Protein AF-A0A0F5I0H7-F1 (afdb_monomer)

pLDDT: mean 90.2, std 11.68, range [38.06, 98.69]

Secondary structure (DSSP, 8-state):
--S-GGG-GGGSB-EEEE-TTS-EEETTTTTEEEEEEEEPPP-EEEEEE--TT-SS-EEEEEEE-PEEEEEEEEEE-SSHHHHHHHHHHHHHHT--SS-EEEEETTSTT-EEEEEE-S----EEETTEEEEEEEEEESSSSEE-SSBTTBPPP-SS---TTTTT--TTSPP--SEE-SSEEEEEE-SSS-B-TTTS-EEEEEEE-EES-EEEETTT--EEEBSSEE-TT-EEEEETTEEEETTEE-GGGB------B-SEEEEEEEES-SSEEEEEEE--EE-

Radius of gyration: 24.06 Å; Cα contacts (8 Å, |Δi|>4): 623; chains: 1; bounding box: 78×42×64 Å

Mean predicted aligned error: 6.44 Å

Sequence (283 aa):
MSGHDYLTFEEGIDIILERLDGARYSFKEHGIGVRDFVVRSPHYVTTYEEVANMLGMLDTGTKLGYRQLKMSLYFVADSMDLYAKKRDEVFRILNSQEAFYITESRRPMQRWLVKVTGSFEPDQARLFGFVDVELVSASPFAESPGTTLRQPYTDFYYPIGEGRINEGDPPVQYVFTENTFSVFNDSDITVDPRNMDVLIEFVGESNDLTIRNLTTGDAWSYNGSSSVGDVIRLEGIRSLKNGQSIFGQTNKKLIRLDSGWNDFEISGASDFVISFDFRFYYL

Nearest PDB structures (foldseek):
  6v8i-assembly1_AC  TM=8.241E-01  e=3.430E-19  Dubowvirus dv80alpha
  4v96-assembly1_AX  TM=7.649E-01  e=1.277E-09  Lactococcus phage TP901-1
  9d93-assembly1_Md  TM=5.915E-01  e=8.837E-10  Mycobacterium phage Bxb1
  9d93-assembly1_Me  TM=5.710E-01  e=1.149E-09  Mycobacterium phage Bxb1
  9d93-assembly1_Mc  TM=5.368E-01  e=8.384E-10  Mycobacterium phage Bxb1

InterPro domains:
  IPR008841 Siphovirus-type tail component, RIFT-related domain [PF05709] (21-136)

Organism: Bacillus thermotolerans (NCBI:txid1221996)

Solvent-accessible surface area (backbone atoms only — not comparable to full-atom values): 15740 Å² total; per-residue (Å²): 136,76,96,64,76,86,68,64,62,76,90,51,61,42,45,39,39,34,39,85,89,66,56,72,44,50,32,51,84,70,57,33,41,45,78,45,78,44,75,55,70,68,37,76,50,71,44,73,45,79,54,92,96,56,90,70,65,46,80,78,50,71,45,83,39,45,21,49,34,40,38,32,36,33,37,68,34,97,36,73,82,46,33,62,56,52,52,53,47,54,51,58,75,60,53,45,93,52,62,31,34,41,27,40,64,92,43,72,62,39,29,34,62,27,28,62,52,89,82,73,67,62,53,70,60,82,44,36,32,40,34,64,43,45,31,40,20,77,53,51,47,29,31,33,84,27,31,71,79,52,62,69,91,58,97,77,74,75,61,88,42,73,93,73,65,59,99,86,61,79,80,90,52,51,68,47,62,64,52,62,53,62,42,70,31,77,17,79,47,62,49,45,30,88,86,40,71,34,34,39,40,38,35,20,34,28,50,51,34,31,50,28,34,67,68,76,65,29,55,32,40,34,76,48,73,43,47,66,87,37,40,38,35,38,49,37,86,42,38,25,46,77,83,40,78,42,49,91,46,34,74,76,54,62,66,57,44,51,53,38,78,31,40,36,43,47,42,39,54,82,57,45,42,38,32,49,38,33,56,39,38,39,122

Structure (mmCIF, N/CA/C/O backbone):
data_AF-A0A0F5I0H7-F1
#
_entry.id   AF-A0A0F5I0H7-F1
#
loop_
_atom_site.group_PDB
_atom_site.id
_atom_site.type_symbol
_atom_site.label_atom_id
_atom_site.label_alt_id
_atom_site.label_comp_id
_atom_site.label_asym_id
_atom_site.label_entity_id
_atom_site.label_seq_id
_atom_site.pdbx_PDB_ins_code
_atom_site.Cartn_x
_atom_site.Cartn_y
_atom_site.Cartn_z
_atom_site.occupancy
_atom_site.B_iso_or_equiv
_atom_site.auth_seq_id
_atom_site.auth_comp_id
_atom_site.auth_asym_id
_atom_site.auth_atom_id
_atom_site.pdbx_PDB_model_num
ATOM 1 N N . MET A 1 1 ? 40.954 4.360 -15.686 1.00 38.31 1 MET A N 1
ATOM 2 C CA . MET A 1 1 ? 40.037 5.345 -16.289 1.00 38.31 1 MET A CA 1
ATOM 3 C C . MET A 1 1 ? 39.694 4.828 -17.676 1.00 38.31 1 MET A C 1
ATOM 5 O O . MET A 1 1 ? 40.510 4.947 -18.581 1.00 38.31 1 MET A O 1
ATOM 9 N N . SER A 1 2 ? 38.591 4.082 -17.774 1.00 38.06 2 SER A N 1
ATOM 10 C CA . SER A 1 2 ? 38.077 3.515 -19.028 1.00 38.06 2 SER A CA 1
ATOM 11 C C . SER A 1 2 ? 37.255 4.598 -19.727 1.00 38.06 2 SER A C 1
ATOM 13 O O . SER A 1 2 ? 36.437 5.238 -19.078 1.00 38.06 2 SER A O 1
ATOM 15 N N . GLY A 1 3 ? 37.521 4.850 -21.008 1.00 38.47 3 GLY A N 1
ATOM 16 C CA . GLY A 1 3 ? 37.076 6.028 -21.765 1.00 38.47 3 GLY A CA 1
ATOM 17 C C . GLY A 1 3 ? 35.599 6.060 -22.176 1.00 38.47 3 GLY A C 1
ATOM 18 O O . GLY A 1 3 ? 35.310 6.379 -23.327 1.00 38.47 3 GLY A O 1
ATOM 19 N N . HIS A 1 4 ? 34.677 5.764 -21.259 1.00 43.47 4 HIS A N 1
ATOM 20 C CA . HIS A 1 4 ? 33.227 5.866 -21.476 1.00 43.47 4 HIS A CA 1
ATOM 21 C C . HIS A 1 4 ? 32.528 6.839 -20.503 1.00 43.47 4 HIS A C 1
ATOM 23 O O . HIS A 1 4 ? 31.321 6.752 -20.307 1.00 43.47 4 HIS A O 1
ATOM 29 N N . ASP A 1 5 ? 33.252 7.831 -19.973 1.00 41.88 5 ASP A N 1
ATOM 30 C CA . ASP A 1 5 ? 32.719 8.883 -19.080 1.00 41.88 5 ASP A CA 1
ATOM 31 C C . ASP A 1 5 ? 31.727 9.865 -19.755 1.00 41.88 5 ASP A C 1
ATOM 33 O O . ASP A 1 5 ? 31.234 10.784 -19.113 1.00 41.88 5 ASP A O 1
ATOM 37 N N . TYR A 1 6 ? 31.398 9.705 -21.044 1.00 43.44 6 TYR A N 1
ATOM 38 C CA . TYR A 1 6 ? 30.467 10.600 -21.760 1.00 43.44 6 TYR A CA 1
ATOM 39 C C . TYR A 1 6 ? 28.995 10.171 -21.701 1.00 43.44 6 TYR A C 1
ATOM 41 O O . TYR A 1 6 ? 28.129 10.870 -22.222 1.00 43.44 6 TYR A O 1
ATOM 49 N N . LEU A 1 7 ? 28.703 9.028 -21.082 1.00 49.75 7 LEU A N 1
ATOM 50 C CA . LEU A 1 7 ? 27.346 8.617 -20.729 1.00 49.75 7 LEU A CA 1
ATOM 51 C C . LEU A 1 7 ? 27.281 8.462 -19.217 1.00 49.75 7 LEU A C 1
ATOM 53 O O . LEU A 1 7 ? 26.927 7.405 -18.699 1.00 49.75 7 LEU A O 1
ATOM 57 N N . THR A 1 8 ? 27.663 9.510 -18.491 1.00 50.62 8 THR A N 1
ATOM 58 C CA . THR A 1 8 ? 27.264 9.604 -17.097 1.00 50.62 8 THR A CA 1
ATOM 59 C C . THR A 1 8 ? 25.740 9.595 -17.099 1.00 50.62 8 THR A C 1
ATOM 61 O O . THR A 1 8 ? 25.077 10.547 -17.503 1.00 50.62 8 THR A O 1
ATOM 64 N N . PHE A 1 9 ? 25.153 8.489 -16.649 1.00 57.41 9 PHE A N 1
ATOM 65 C CA . PHE A 1 9 ? 23.725 8.352 -16.345 1.00 57.41 9 PHE A CA 1
ATOM 66 C C . PHE A 1 9 ? 23.301 9.308 -15.198 1.00 57.41 9 PHE A C 1
ATOM 68 O O . PHE A 1 9 ? 22.339 9.057 -14.475 1.00 57.41 9 PHE A O 1
ATOM 75 N N . GLU A 1 10 ? 24.069 10.376 -14.955 1.00 53.56 10 GLU A N 1
ATOM 76 C CA . GLU A 1 10 ? 24.032 11.239 -13.786 1.00 53.56 10 GLU A CA 1
ATOM 77 C C . GLU A 1 10 ? 22.776 12.101 -13.741 1.00 53.56 10 GLU A C 1
ATOM 79 O O . GLU A 1 10 ? 22.159 12.159 -12.682 1.00 53.56 10 GLU A O 1
ATOM 84 N N . GLU A 1 11 ? 22.335 12.637 -14.881 1.00 58.09 11 GLU A N 1
ATOM 85 C CA . GLU A 1 11 ? 21.161 13.521 -14.985 1.00 58.09 11 GLU A CA 1
ATOM 86 C C . GLU A 1 11 ? 19.862 12.804 -15.422 1.00 58.09 11 GLU A C 1
ATOM 88 O O . GLU A 1 11 ? 18.858 13.450 -15.720 1.00 58.09 11 GLU A O 1
ATOM 93 N N . GLY A 1 12 ? 19.859 11.466 -15.477 1.00 69.31 12 GLY A N 1
ATOM 94 C CA . GLY A 1 12 ? 18.712 10.662 -15.919 1.00 69.31 12 GLY A CA 1
ATOM 95 C C . GLY A 1 12 ? 17.804 10.167 -14.788 1.00 69.31 12 GLY A C 1
ATOM 96 O O . GLY A 1 12 ? 18.196 10.118 -13.622 1.00 69.31 12 GLY A O 1
ATOM 97 N N . ILE A 1 13 ? 16.587 9.744 -15.151 1.00 84.50 13 ILE A N 1
ATOM 98 C CA . ILE A 1 13 ? 15.718 8.956 -14.263 1.00 84.50 13 ILE A CA 1
ATOM 99 C C . ILE A 1 13 ? 16.468 7.668 -13.899 1.00 84.50 13 ILE A C 1
ATOM 101 O O . ILE A 1 13 ? 17.061 7.035 -14.772 1.00 84.50 13 ILE A O 1
ATOM 105 N N . ASP A 1 14 ? 16.428 7.278 -12.627 1.00 89.75 14 ASP A N 1
ATOM 106 C CA . ASP A 1 14 ? 16.912 5.969 -12.192 1.00 89.75 14 ASP A CA 1
ATOM 107 C C . ASP A 1 14 ? 15.730 5.106 -11.762 1.00 89.75 14 ASP A C 1
ATOM 109 O O . ASP A 1 14 ? 14.700 5.601 -11.288 1.00 89.75 14 ASP A O 1
ATOM 113 N N . ILE A 1 15 ? 15.899 3.805 -11.947 1.00 91.69 15 ILE A N 1
ATOM 114 C CA . ILE A 1 15 ? 14.959 2.792 -11.505 1.00 91.69 15 ILE A CA 1
ATOM 115 C C . ILE A 1 15 ? 15.681 1.872 -10.535 1.00 91.69 15 ILE A C 1
ATOM 117 O O . ILE A 1 15 ? 16.723 1.292 -10.845 1.00 91.69 15 ILE A O 1
ATOM 121 N N . ILE A 1 16 ? 15.072 1.722 -9.364 1.00 92.56 16 ILE A N 1
ATOM 122 C CA . ILE A 1 16 ? 15.498 0.772 -8.349 1.00 92.56 16 ILE A CA 1
ATOM 123 C C . ILE A 1 16 ? 14.586 -0.443 -8.456 1.00 92.56 16 ILE A C 1
ATOM 125 O O . ILE A 1 16 ? 13.367 -0.334 -8.301 1.00 92.56 16 ILE A O 1
ATOM 129 N N . LEU A 1 17 ? 15.185 -1.601 -8.709 1.00 94.19 17 LEU A N 1
ATOM 130 C CA . LEU A 1 17 ? 14.513 -2.891 -8.671 1.00 94.19 17 LEU A CA 1
ATOM 131 C C . LEU A 1 17 ? 14.823 -3.576 -7.343 1.00 94.19 17 LEU A C 1
ATOM 133 O O . LEU A 1 17 ? 15.985 -3.801 -7.019 1.00 94.19 17 LEU A O 1
ATOM 137 N N . GLU A 1 18 ? 13.791 -3.944 -6.593 1.00 93.56 18 GLU A N 1
ATOM 138 C CA . GLU A 1 18 ? 13.903 -4.679 -5.332 1.00 93.56 18 GLU A CA 1
ATOM 139 C C . GLU A 1 18 ? 13.216 -6.044 -5.458 1.00 93.56 18 GLU A C 1
ATOM 141 O O . GLU A 1 18 ? 12.037 -6.163 -5.794 1.00 93.56 18 GLU A O 1
ATOM 146 N N . ARG A 1 19 ? 13.979 -7.105 -5.212 1.00 93.19 19 ARG A N 1
ATOM 147 C CA . ARG A 1 19 ? 13.501 -8.487 -5.172 1.00 93.19 19 ARG A CA 1
ATOM 148 C C . ARG A 1 19 ? 12.774 -8.769 -3.857 1.00 93.19 19 ARG A C 1
ATOM 150 O O . ARG A 1 19 ? 12.949 -8.060 -2.871 1.00 93.19 19 ARG A O 1
ATOM 157 N N . LEU A 1 20 ? 11.976 -9.837 -3.828 1.00 90.12 20 LEU A N 1
ATOM 158 C CA . LEU A 1 20 ? 11.230 -10.233 -2.624 1.00 90.12 20 LEU A CA 1
ATOM 159 C C . LEU A 1 20 ? 12.138 -10.706 -1.479 1.00 90.12 20 LEU A C 1
ATOM 161 O O . LEU A 1 20 ? 11.738 -10.639 -0.321 1.00 90.12 20 LEU A O 1
ATOM 165 N N . ASP A 1 21 ? 13.358 -11.147 -1.792 1.00 88.62 21 ASP A N 1
ATOM 166 C CA . ASP A 1 21 ? 14.403 -11.484 -0.816 1.00 88.62 21 ASP A CA 1
ATOM 167 C C . ASP A 1 21 ? 15.142 -10.247 -0.261 1.00 88.62 21 ASP A C 1
ATOM 169 O O . ASP A 1 21 ? 15.992 -10.378 0.618 1.00 88.62 21 ASP A O 1
ATOM 173 N N . GLY A 1 22 ? 14.811 -9.048 -0.753 1.00 85.44 22 GLY A N 1
ATOM 174 C CA . GLY A 1 22 ? 15.431 -7.782 -0.372 1.00 85.44 22 GLY A CA 1
ATOM 175 C C . GLY A 1 22 ? 16.654 -7.391 -1.205 1.00 85.44 22 GLY A C 1
ATOM 176 O O . GLY A 1 22 ? 17.234 -6.336 -0.946 1.00 85.44 22 GLY A O 1
ATOM 177 N N . ALA A 1 23 ? 17.061 -8.180 -2.208 1.00 89.75 23 ALA A N 1
ATOM 178 C CA . ALA A 1 23 ? 18.143 -7.785 -3.109 1.00 89.75 23 ALA A CA 1
ATOM 179 C C . ALA A 1 23 ? 17.728 -6.571 -3.956 1.00 89.75 23 ALA A C 1
ATOM 181 O O . ALA A 1 23 ? 16.683 -6.582 -4.612 1.00 89.75 23 ALA A O 1
ATOM 182 N N . ARG A 1 24 ? 18.558 -5.524 -3.955 1.00 90.44 24 ARG A N 1
ATOM 183 C CA . ARG A 1 24 ? 18.301 -4.262 -4.662 1.00 90.44 24 ARG A CA 1
ATOM 184 C C . ARG A 1 24 ? 19.291 -4.057 -5.798 1.00 90.44 24 ARG A C 1
ATOM 186 O O . ARG A 1 24 ? 20.480 -4.306 -5.632 1.00 90.44 24 ARG A O 1
ATOM 193 N N . TYR A 1 25 ? 18.786 -3.567 -6.923 1.00 90.81 25 TYR A N 1
ATOM 194 C CA . TYR A 1 25 ? 19.550 -3.272 -8.128 1.00 90.81 25 TYR A CA 1
ATOM 195 C C . TYR A 1 25 ? 19.188 -1.867 -8.611 1.00 90.81 25 TYR A C 1
ATOM 197 O O . TYR A 1 25 ? 18.049 -1.635 -9.019 1.00 90.81 25 TYR A O 1
ATOM 205 N N . SER A 1 26 ? 20.142 -0.935 -8.578 1.00 90.44 26 SER A N 1
ATOM 206 C CA . SER A 1 26 ? 20.011 0.343 -9.289 1.00 90.44 26 SER A CA 1
ATOM 207 C C . SER A 1 26 ? 20.411 0.137 -10.746 1.00 90.44 26 SER A C 1
ATOM 209 O O . SER A 1 26 ? 21.481 -0.395 -11.047 1.00 90.44 26 SER A O 1
ATOM 211 N N . PHE A 1 27 ? 19.553 0.548 -11.675 1.00 90.31 27 PHE A N 1
ATOM 212 C CA . PHE A 1 27 ? 19.838 0.379 -13.100 1.00 90.31 27 PHE A CA 1
ATOM 213 C C . PHE A 1 27 ? 21.051 1.208 -13.512 1.00 90.31 27 PHE A C 1
ATOM 215 O O . PHE A 1 27 ? 21.917 0.719 -14.242 1.00 90.31 27 PHE A O 1
ATOM 222 N N . LYS A 1 28 ? 21.171 2.409 -12.948 1.00 87.44 28 LYS A N 1
ATOM 223 C CA . LYS A 1 28 ? 22.316 3.295 -13.126 1.00 87.44 28 LYS A CA 1
ATOM 224 C C . LYS A 1 28 ? 23.642 2.668 -12.690 1.00 87.44 28 LYS A C 1
ATOM 226 O O . LYS A 1 28 ? 24.606 2.725 -13.452 1.00 87.44 28 LYS A O 1
ATOM 231 N N . GLU A 1 29 ? 23.696 2.022 -11.524 1.00 88.00 29 GLU A N 1
ATOM 232 C CA . GLU A 1 29 ? 24.905 1.318 -11.049 1.00 88.00 29 GLU A CA 1
ATOM 233 C C . GLU A 1 29 ? 25.299 0.152 -11.963 1.00 88.00 29 GLU A C 1
ATOM 235 O O . GLU A 1 29 ? 26.480 -0.137 -12.159 1.00 88.00 29 GLU A O 1
ATOM 240 N N . HIS A 1 30 ? 24.306 -0.476 -12.588 1.00 87.00 30 HIS A N 1
ATOM 241 C CA . HIS A 1 30 ? 24.498 -1.517 -13.58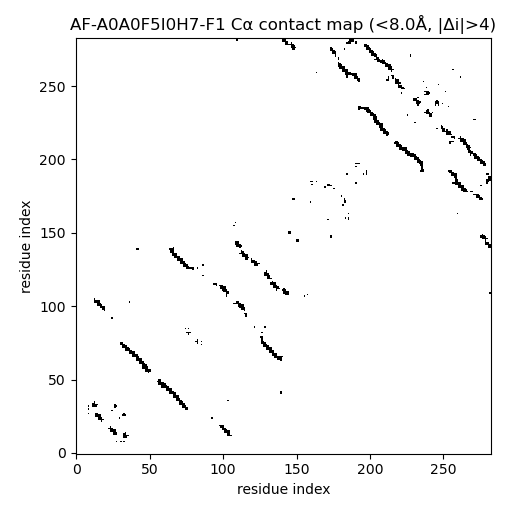8 1.00 87.00 30 HIS A CA 1
ATOM 242 C C . HIS A 1 30 ? 24.736 -0.968 -15.003 1.00 87.00 30 HIS A C 1
ATOM 244 O O . HIS A 1 30 ? 24.759 -1.748 -15.954 1.00 87.00 30 HIS A O 1
ATOM 250 N N . GLY A 1 31 ? 24.942 0.338 -15.199 1.00 87.62 31 GLY A N 1
ATOM 251 C CA . GLY A 1 31 ? 25.198 0.926 -16.521 1.00 87.62 31 GLY A CA 1
ATOM 252 C C . GLY A 1 31 ? 24.025 0.779 -17.499 1.00 87.62 31 GLY A C 1
ATOM 253 O O . GLY A 1 31 ? 24.232 0.624 -18.706 1.00 87.62 31 GLY A O 1
ATOM 254 N N . ILE A 1 32 ? 22.801 0.763 -16.970 1.00 90.00 32 ILE A N 1
ATOM 255 C CA . ILE A 1 32 ? 21.547 0.741 -17.719 1.00 90.00 32 ILE A CA 1
ATOM 256 C C . ILE A 1 32 ? 20.889 2.109 -17.540 1.00 90.00 32 ILE A C 1
ATOM 258 O O . ILE A 1 32 ? 20.568 2.523 -16.429 1.00 90.00 32 ILE A O 1
ATOM 262 N N . GLY A 1 33 ? 20.670 2.811 -18.645 1.00 89.94 33 GLY A N 1
ATOM 263 C CA . GLY A 1 33 ? 19.972 4.088 -18.656 1.00 89.94 33 GLY A CA 1
ATOM 264 C C . GLY A 1 33 ? 18.477 3.903 -18.842 1.00 89.94 33 GLY A C 1
ATOM 265 O O . GLY A 1 33 ? 18.037 3.096 -19.662 1.00 89.94 33 GLY A O 1
ATOM 266 N N . VAL A 1 34 ? 17.688 4.687 -18.113 1.00 91.44 34 VAL A N 1
ATOM 267 C CA . VAL A 1 34 ? 16.235 4.753 -18.281 1.00 91.44 34 VAL A CA 1
ATOM 268 C C . VAL A 1 34 ? 15.919 5.966 -19.147 1.00 91.44 34 VAL A C 1
ATOM 270 O O . VAL A 1 34 ? 16.140 7.106 -18.745 1.00 91.44 34 VAL A O 1
ATOM 273 N N . ARG A 1 35 ? 15.414 5.729 -20.360 1.00 90.38 35 ARG A N 1
ATOM 274 C CA . ARG A 1 35 ? 14.954 6.803 -21.252 1.00 90.38 35 ARG A CA 1
ATOM 275 C C . ARG A 1 35 ? 13.599 7.335 -20.804 1.00 90.38 35 ARG A C 1
ATOM 277 O O . ARG A 1 35 ? 13.375 8.538 -20.843 1.00 90.38 35 ARG A O 1
ATOM 284 N N . ASP A 1 36 ? 12.696 6.429 -20.447 1.00 90.69 36 ASP A N 1
ATOM 285 C CA . ASP A 1 36 ? 11.352 6.783 -20.007 1.00 90.69 36 ASP A CA 1
ATOM 286 C C . ASP A 1 36 ? 10.748 5.669 -19.149 1.00 90.69 36 ASP A C 1
ATOM 288 O O . ASP A 1 36 ? 10.995 4.480 -19.381 1.00 90.69 36 ASP A O 1
ATOM 292 N N . PHE A 1 37 ? 9.926 6.067 -18.186 1.00 93.00 37 PHE A N 1
ATOM 293 C CA . PHE A 1 37 ? 9.140 5.178 -17.349 1.00 93.00 37 PHE A CA 1
ATOM 294 C C . PHE A 1 37 ? 7.706 5.690 -17.311 1.00 93.00 37 PHE A C 1
ATOM 296 O O . PHE A 1 37 ? 7.403 6.737 -16.741 1.00 93.00 37 PHE A O 1
ATOM 303 N N . VAL A 1 38 ? 6.821 4.939 -17.959 1.00 92.88 38 VAL A N 1
ATOM 304 C CA . VAL A 1 38 ? 5.425 5.312 -18.148 1.00 92.88 38 VAL A CA 1
ATOM 305 C C . VAL A 1 38 ? 4.552 4.399 -17.310 1.00 92.88 38 VAL A C 1
ATOM 307 O O . VAL A 1 38 ? 4.363 3.223 -17.630 1.00 92.88 38 VAL A O 1
ATOM 310 N N . VAL A 1 39 ? 3.954 4.971 -16.273 1.00 92.44 39 VAL A N 1
ATOM 311 C CA . VAL A 1 39 ? 2.835 4.366 -15.553 1.00 92.44 39 VAL A CA 1
ATOM 312 C C . VAL A 1 39 ? 1.560 4.757 -16.301 1.00 92.44 39 VAL A C 1
ATOM 314 O O . VAL A 1 39 ? 1.185 5.929 -16.310 1.00 92.44 39 VAL A O 1
ATOM 317 N N . ARG A 1 40 ? 0.893 3.808 -16.978 1.00 90.38 40 ARG A N 1
ATOM 318 C CA . ARG A 1 40 ? -0.390 4.104 -17.656 1.00 90.38 40 ARG A CA 1
ATOM 319 C C . ARG A 1 40 ? -1.467 4.417 -16.622 1.00 90.38 40 ARG A C 1
ATOM 321 O O . ARG A 1 40 ? -1.229 4.213 -15.445 1.00 90.38 40 ARG A O 1
ATOM 328 N N . SER A 1 41 ? -2.643 4.894 -17.018 1.00 87.69 41 SER A N 1
ATOM 329 C CA . SER A 1 41 ? -3.797 4.991 -16.109 1.00 87.69 41 SER A CA 1
ATOM 330 C C . SER A 1 41 ? -4.232 3.605 -15.592 1.00 87.69 41 SER A C 1
ATOM 332 O O . SER A 1 41 ? -3.863 2.590 -16.199 1.00 87.69 41 SER A O 1
ATOM 334 N N . PRO A 1 42 ? -5.062 3.519 -14.534 1.00 86.12 42 PRO A N 1
ATOM 335 C CA . PRO A 1 42 ? -5.712 2.261 -14.190 1.00 86.12 42 PRO A CA 1
ATOM 336 C C . PRO A 1 42 ? -6.548 1.719 -15.354 1.00 86.12 42 PRO A C 1
ATOM 338 O O . PRO A 1 42 ? -7.076 2.486 -16.167 1.00 86.12 42 PRO A O 1
ATOM 341 N N . HIS A 1 43 ? -6.690 0.396 -15.423 1.00 86.94 43 HIS A N 1
ATOM 342 C CA . HIS A 1 43 ? -7.593 -0.243 -16.372 1.00 86.94 43 HIS A CA 1
ATOM 343 C C . HIS A 1 43 ? -9.005 -0.322 -15.777 1.00 86.94 43 HIS A C 1
ATOM 345 O O . HIS A 1 43 ? -9.225 -1.052 -14.813 1.00 86.94 43 HIS A O 1
ATOM 351 N N . TYR A 1 44 ? -9.961 0.425 -16.328 1.00 89.62 44 TYR A N 1
ATOM 352 C CA . TYR A 1 44 ? -11.351 0.418 -15.864 1.00 89.62 44 TYR A CA 1
ATOM 353 C C . TYR A 1 44 ? -12.167 -0.634 -16.615 1.00 89.62 44 TYR A C 1
ATOM 355 O O . TYR A 1 44 ? -12.240 -0.607 -17.842 1.00 89.62 44 TYR A O 1
ATOM 363 N N . VAL A 1 45 ? -12.799 -1.545 -15.876 1.00 89.31 45 VAL A N 1
ATOM 364 C CA . VAL A 1 45 ? -13.712 -2.555 -16.421 1.00 89.31 45 VAL A CA 1
ATOM 365 C C . VAL A 1 45 ? -15.125 -2.229 -15.950 1.00 89.31 45 VAL A C 1
ATOM 367 O O . VAL A 1 45 ? -15.508 -2.567 -14.827 1.00 89.31 45 VAL A O 1
ATOM 370 N N . THR A 1 46 ? -15.884 -1.539 -16.798 1.00 89.69 46 THR A N 1
ATOM 371 C CA . THR A 1 46 ? -17.278 -1.154 -16.532 1.00 89.69 46 THR A CA 1
ATOM 372 C C . THR A 1 46 ? -18.235 -2.184 -17.118 1.00 89.69 46 THR A C 1
ATOM 374 O O . THR A 1 46 ? -18.037 -2.654 -18.237 1.00 89.69 46 THR A O 1
ATOM 377 N N . THR A 1 47 ? -19.257 -2.562 -16.350 1.00 90.44 47 THR A N 1
ATOM 378 C CA . THR A 1 47 ? -20.272 -3.535 -16.777 1.00 90.44 47 THR A CA 1
ATOM 379 C C . THR A 1 47 ? -21.614 -2.833 -16.956 1.00 90.44 47 THR A C 1
ATOM 381 O O . THR A 1 47 ? -22.075 -2.125 -16.061 1.00 90.44 47 THR A O 1
ATOM 384 N N . TYR A 1 48 ? -22.253 -3.055 -18.103 1.00 92.62 48 TYR A N 1
ATOM 385 C CA . TYR A 1 48 ? -23.546 -2.471 -18.450 1.00 92.62 48 TYR A CA 1
ATOM 386 C C . TYR A 1 48 ? -24.593 -3.565 -18.670 1.00 92.62 48 TYR A C 1
ATOM 388 O O . TYR A 1 48 ? -24.284 -4.611 -19.239 1.00 92.62 48 TYR A O 1
ATOM 396 N N . GLU A 1 49 ? -25.829 -3.306 -18.250 1.00 92.12 49 GLU A N 1
ATOM 397 C CA . GLU A 1 49 ? -26.988 -4.159 -18.514 1.00 92.12 49 GLU A CA 1
ATOM 398 C C . GLU A 1 49 ? -27.980 -3.465 -19.447 1.00 92.12 49 GLU A C 1
ATOM 400 O O . GLU A 1 49 ? -28.341 -2.301 -19.263 1.00 92.12 49 GLU A O 1
ATOM 405 N N . GLU A 1 50 ? -28.461 -4.203 -20.442 1.00 90.19 50 GLU A N 1
ATOM 406 C CA . GLU A 1 50 ? -29.541 -3.764 -21.320 1.00 90.19 50 GLU A CA 1
ATOM 407 C C . GLU A 1 50 ? -30.866 -4.357 -20.847 1.00 90.19 50 GLU A C 1
ATOM 409 O O . GLU A 1 50 ? -30.980 -5.561 -20.609 1.00 90.19 50 GLU A O 1
ATOM 414 N N . VAL A 1 51 ? -31.896 -3.518 -20.754 1.00 90.38 51 VAL A N 1
ATOM 415 C CA . VAL A 1 51 ? -33.252 -3.964 -20.427 1.00 90.38 51 VAL A CA 1
ATOM 416 C C . VAL A 1 51 ? -34.162 -3.734 -21.623 1.00 90.38 51 VAL A C 1
ATOM 418 O O . VAL A 1 51 ? -34.230 -2.634 -22.173 1.00 90.38 51 VAL A O 1
ATOM 421 N N . ALA A 1 52 ? -34.891 -4.780 -22.015 1.00 87.38 52 ALA A N 1
ATOM 422 C CA . ALA A 1 52 ? -35.793 -4.735 -23.157 1.00 87.38 52 ALA A CA 1
ATOM 423 C C . ALA A 1 52 ? -36.799 -3.577 -23.035 1.00 87.38 52 ALA A C 1
ATOM 425 O O . ALA A 1 52 ? -37.470 -3.422 -22.014 1.00 87.38 52 ALA A O 1
ATOM 426 N N . ASN A 1 53 ? -36.934 -2.806 -24.117 1.0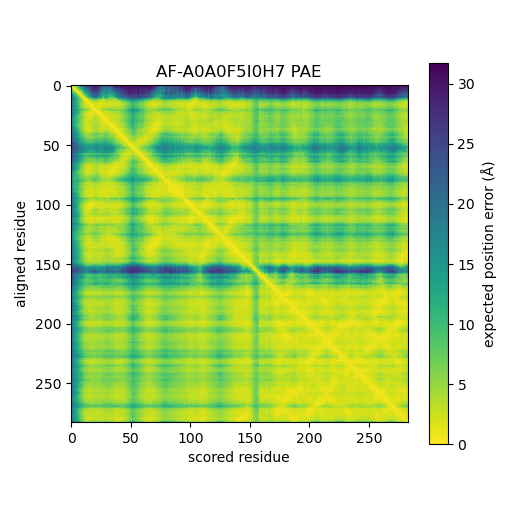0 86.88 53 ASN A N 1
ATOM 427 C CA . ASN A 1 53 ? -37.794 -1.623 -24.229 1.00 86.88 53 ASN A CA 1
ATOM 428 C C . ASN A 1 53 ? -37.385 -0.406 -23.374 1.00 86.88 53 ASN A C 1
ATOM 430 O O . ASN A 1 53 ? -38.178 0.528 -23.256 1.00 86.88 53 ASN A O 1
ATOM 434 N N . MET A 1 54 ? -36.165 -0.368 -22.826 1.00 87.25 54 MET A N 1
ATOM 435 C CA . MET A 1 54 ? -35.563 0.866 -22.306 1.00 87.25 54 MET A CA 1
ATOM 436 C C . MET A 1 54 ? -34.537 1.440 -23.286 1.00 87.25 54 MET A C 1
ATOM 438 O O . MET A 1 54 ? -33.840 0.711 -23.987 1.00 87.25 54 MET A O 1
ATOM 442 N N . LEU A 1 55 ? -34.470 2.771 -23.350 1.00 84.00 55 LEU A N 1
ATOM 443 C CA . LEU A 1 55 ? -33.420 3.480 -24.077 1.00 84.00 55 LEU A CA 1
ATOM 444 C C . LEU A 1 55 ? -32.191 3.606 -23.173 1.00 84.00 55 LEU A C 1
ATOM 446 O O . LEU A 1 55 ? -32.294 4.136 -22.069 1.00 84.00 55 LEU A O 1
ATOM 450 N N . GLY A 1 56 ? -31.036 3.173 -23.674 1.00 87.31 56 GLY A N 1
ATOM 451 C CA . GLY A 1 56 ? -29.766 3.217 -22.948 1.00 87.31 56 GLY A CA 1
ATOM 452 C C . GLY A 1 56 ? -29.454 1.924 -22.193 1.00 87.31 56 GLY A C 1
ATOM 453 O O . GLY A 1 56 ? -30.111 0.903 -22.378 1.00 87.31 56 GLY A O 1
ATOM 454 N N . MET A 1 57 ? -28.415 1.984 -21.363 1.00 89.06 57 MET A N 1
ATOM 455 C CA . MET A 1 57 ? -27.930 0.864 -20.558 1.00 89.06 57 MET A CA 1
ATOM 456 C C . MET A 1 57 ? -27.900 1.258 -19.082 1.00 89.06 57 MET A C 1
ATOM 458 O O . MET A 1 57 ? -27.692 2.426 -18.750 1.00 89.06 57 MET A O 1
ATOM 462 N N . LEU A 1 58 ? -28.084 0.282 -18.200 1.00 88.00 58 LEU A N 1
ATOM 463 C CA . LEU A 1 58 ? -27.891 0.436 -16.764 1.00 88.00 58 LEU A CA 1
ATOM 464 C C . LEU A 1 58 ? -26.418 0.184 -16.433 1.00 88.00 58 LEU A C 1
ATOM 466 O O . LEU A 1 58 ? -25.895 -0.889 -16.724 1.00 88.00 58 LEU A O 1
ATOM 470 N N . ASP A 1 59 ? -25.744 1.165 -15.832 1.00 90.62 59 ASP A N 1
ATOM 471 C CA . ASP A 1 59 ? -24.397 0.977 -15.284 1.00 90.62 59 ASP A CA 1
ATOM 472 C C . ASP A 1 59 ? -24.488 0.135 -14.003 1.00 90.62 59 ASP A C 1
ATOM 474 O O . ASP A 1 59 ? -25.091 0.550 -13.011 1.00 90.62 59 ASP A O 1
ATOM 478 N N . THR A 1 60 ? -23.915 -1.068 -14.042 1.00 89.31 60 THR A N 1
ATOM 479 C CA . THR A 1 60 ? -23.911 -2.017 -12.911 1.00 89.31 60 THR A CA 1
ATOM 480 C C . THR A 1 60 ? -22.655 -1.909 -12.048 1.00 89.31 60 THR A C 1
ATOM 482 O O . THR A 1 60 ? -22.514 -2.624 -11.052 1.00 89.31 60 THR A O 1
ATOM 485 N N . GLY A 1 61 ? -21.750 -0.995 -12.399 1.00 89.12 61 GLY A N 1
ATOM 486 C CA . GLY A 1 61 ? -20.539 -0.695 -11.660 1.00 89.12 61 GLY A CA 1
ATOM 487 C C . GLY A 1 61 ? -19.269 -0.847 -12.491 1.00 89.12 61 GLY A C 1
ATOM 488 O O . GLY A 1 61 ? -19.222 -1.463 -13.559 1.00 89.12 61 GLY A O 1
ATOM 489 N N . THR A 1 62 ? -18.191 -0.300 -11.936 1.00 89.44 62 THR A N 1
ATOM 490 C CA . THR A 1 62 ? -16.846 -0.340 -12.513 1.00 89.44 62 THR A CA 1
ATOM 491 C C . THR A 1 62 ? -15.880 -0.997 -11.540 1.00 89.44 62 THR A C 1
ATOM 493 O O . THR A 1 62 ? -15.885 -0.699 -10.346 1.00 89.44 62 THR A O 1
ATOM 496 N N . LYS A 1 63 ? -15.026 -1.883 -12.054 1.00 87.81 63 LYS A N 1
ATOM 497 C CA . LYS A 1 63 ? -13.919 -2.489 -11.308 1.00 87.81 63 LYS A CA 1
ATOM 498 C C . LYS A 1 63 ? -12.592 -1.950 -11.829 1.00 87.81 63 LYS A C 1
ATOM 500 O O . LYS A 1 63 ? -12.409 -1.813 -13.038 1.00 87.81 63 LYS A O 1
ATOM 505 N N . LEU A 1 64 ? -11.665 -1.680 -10.916 1.00 87.25 64 LEU A N 1
ATOM 506 C CA . LEU A 1 64 ? -10.272 -1.395 -11.250 1.00 87.25 64 LEU A CA 1
ATOM 507 C C . LEU A 1 64 ? -9.547 -2.717 -11.521 1.00 87.25 64 LEU A C 1
ATOM 509 O O . LEU A 1 64 ? -9.529 -3.609 -10.674 1.00 87.25 64 LEU A O 1
ATOM 513 N N . GLY A 1 65 ? -9.003 -2.851 -12.725 1.00 88.44 65 GLY A N 1
ATOM 514 C CA . GLY A 1 65 ? -8.191 -3.980 -13.155 1.00 88.44 65 GLY A CA 1
ATOM 515 C C . GLY A 1 65 ? -6.715 -3.813 -12.796 1.00 88.44 65 GLY A C 1
ATOM 516 O O . GLY A 1 65 ? -6.345 -3.076 -11.890 1.00 88.44 65 GLY A O 1
ATOM 517 N N . TYR A 1 66 ? -5.859 -4.505 -13.541 1.00 90.38 66 TYR A N 1
ATOM 518 C CA . TYR A 1 66 ? -4.408 -4.427 -13.392 1.00 90.38 66 TYR A CA 1
ATOM 519 C C . TYR A 1 66 ? -3.849 -3.076 -13.870 1.00 90.38 66 TYR A C 1
ATOM 521 O O . TYR A 1 66 ? -4.505 -2.322 -14.597 1.00 90.38 66 TYR A O 1
ATOM 529 N N . ARG A 1 67 ? -2.592 -2.795 -13.511 1.00 93.31 67 ARG A N 1
ATOM 530 C CA . ARG A 1 67 ? -1.838 -1.647 -14.025 1.00 93.31 67 ARG A CA 1
ATOM 531 C C . ARG A 1 67 ? -0.831 -2.086 -15.078 1.00 93.31 67 ARG A C 1
ATOM 533 O O . ARG A 1 67 ? -0.075 -3.027 -14.851 1.00 93.31 67 ARG A O 1
ATOM 540 N N . GLN A 1 68 ? -0.790 -1.380 -16.205 1.00 94.44 68 GLN A N 1
ATOM 541 C CA . GLN A 1 68 ? 0.271 -1.534 -17.202 1.00 94.44 68 GLN A CA 1
ATOM 542 C C . GLN A 1 68 ? 1.323 -0.451 -17.027 1.00 94.44 68 GLN A C 1
ATOM 544 O O . GLN A 1 68 ? 0.997 0.733 -16.916 1.00 94.44 68 GLN A O 1
ATOM 549 N N . LEU A 1 69 ? 2.583 -0.860 -17.066 1.00 95.31 69 LEU A N 1
ATOM 550 C CA . LEU A 1 69 ? 3.722 0.037 -17.054 1.00 95.31 69 LEU A CA 1
ATOM 551 C C . LEU A 1 69 ? 4.600 -0.271 -18.266 1.00 95.31 69 LEU A C 1
ATOM 553 O O . LEU A 1 69 ? 4.688 -1.416 -18.712 1.00 95.31 69 LEU A O 1
ATOM 557 N N . LYS A 1 70 ? 5.237 0.757 -18.817 1.00 95.56 70 LYS A N 1
ATOM 558 C CA . LYS A 1 70 ? 6.210 0.617 -19.899 1.00 95.56 70 LYS A CA 1
ATOM 559 C C . LYS A 1 70 ? 7.503 1.288 -19.484 1.00 95.56 70 LYS A C 1
ATOM 561 O O . LYS A 1 70 ? 7.506 2.447 -19.085 1.00 95.56 70 LYS A O 1
ATOM 566 N N . MET A 1 71 ? 8.597 0.566 -19.638 1.00 94.75 71 MET A N 1
ATOM 567 C CA . MET A 1 71 ? 9.929 1.044 -19.324 1.00 94.75 71 MET A CA 1
ATOM 568 C C . MET A 1 71 ? 10.773 1.015 -20.595 1.00 94.75 71 MET A C 1
ATOM 570 O O . MET A 1 71 ? 10.929 -0.035 -21.209 1.00 94.75 71 MET A O 1
ATOM 574 N N . SER A 1 72 ? 11.285 2.173 -21.004 1.00 94.38 72 SER A N 1
ATOM 575 C CA . SER A 1 72 ? 12.223 2.298 -22.121 1.00 94.38 72 SER A CA 1
ATOM 576 C C . SER A 1 72 ? 13.633 2.404 -21.561 1.00 94.38 72 SER A C 1
ATOM 578 O O . SER A 1 72 ? 13.962 3.401 -20.917 1.00 94.38 72 SER A O 1
ATOM 580 N N . LEU A 1 73 ? 14.473 1.411 -21.819 1.00 93.81 73 LEU A N 1
ATOM 581 C CA . LEU A 1 73 ? 15.855 1.370 -21.358 1.00 93.81 73 LEU A CA 1
ATOM 582 C C . LEU A 1 73 ? 16.827 1.459 -22.528 1.00 93.81 73 LEU A C 1
ATOM 584 O O . LEU A 1 73 ? 16.502 1.149 -23.676 1.00 93.81 73 LEU A O 1
ATOM 588 N N . TYR A 1 74 ? 18.058 1.825 -22.210 1.00 92.94 74 TYR A N 1
ATOM 589 C CA . TYR A 1 74 ? 19.187 1.661 -23.102 1.00 92.94 74 TYR A CA 1
ATOM 590 C C . TYR A 1 74 ? 20.433 1.265 -22.317 1.00 92.94 74 TYR A C 1
ATOM 592 O O . TYR A 1 74 ? 20.572 1.572 -21.136 1.00 92.94 74 TYR A O 1
ATOM 600 N N . PHE A 1 75 ? 21.361 0.586 -22.970 1.00 91.69 75 PHE A N 1
ATOM 601 C CA . PHE A 1 75 ? 22.671 0.286 -22.405 1.00 91.69 75 PHE A CA 1
ATOM 602 C C . PHE A 1 75 ? 23.735 0.369 -23.493 1.00 91.69 75 PHE A C 1
ATOM 604 O O . PHE A 1 75 ? 23.442 0.261 -24.688 1.00 91.69 75 PHE A O 1
ATOM 611 N N . VAL A 1 76 ? 24.982 0.546 -23.067 1.00 89.81 76 VAL A N 1
ATOM 612 C CA . VAL A 1 76 ? 26.145 0.541 -23.954 1.00 89.81 76 VAL A CA 1
ATOM 613 C C . VAL A 1 76 ? 27.092 -0.553 -23.503 1.00 89.81 76 VAL A C 1
ATOM 615 O O . VAL A 1 76 ? 27.396 -0.673 -22.319 1.00 89.81 76 VAL A O 1
ATOM 618 N N . ALA A 1 77 ? 27.519 -1.381 -24.449 1.00 88.50 77 ALA A N 1
ATOM 619 C CA . ALA A 1 77 ? 28.528 -2.399 -24.215 1.00 88.50 77 ALA A CA 1
ATOM 620 C C . ALA A 1 77 ? 29.920 -1.880 -24.592 1.00 88.50 77 ALA A C 1
ATOM 622 O O . ALA A 1 77 ? 30.069 -1.152 -25.573 1.00 88.50 77 ALA A O 1
ATOM 623 N N . ASP A 1 78 ? 30.949 -2.329 -23.873 1.00 87.06 78 ASP A N 1
ATOM 624 C CA . ASP A 1 78 ? 32.340 -1.938 -24.148 1.00 87.06 78 ASP A CA 1
ATOM 625 C C . ASP A 1 78 ? 32.843 -2.455 -25.510 1.00 87.06 78 ASP A C 1
ATOM 627 O O . ASP A 1 78 ? 33.742 -1.885 -26.127 1.00 87.06 78 ASP A O 1
ATOM 631 N N . SER A 1 79 ? 32.282 -3.568 -25.995 1.00 87.62 79 SER A N 1
ATOM 632 C CA . SER A 1 79 ? 32.623 -4.160 -27.289 1.00 87.62 79 SER A CA 1
ATOM 633 C C . SER A 1 79 ? 31.465 -4.976 -27.867 1.00 87.62 79 SER A C 1
ATOM 635 O O . SER A 1 79 ? 30.525 -5.341 -27.158 1.00 87.62 79 SER A O 1
ATOM 637 N N . MET A 1 80 ? 31.552 -5.305 -29.160 1.00 85.50 80 MET A N 1
ATOM 638 C CA . MET A 1 80 ? 30.565 -6.158 -29.837 1.00 85.50 80 MET A CA 1
ATOM 639 C C . MET A 1 80 ? 30.459 -7.550 -29.194 1.00 85.50 80 MET A C 1
ATOM 641 O O . MET A 1 80 ? 29.360 -8.083 -29.083 1.00 85.50 80 MET A O 1
ATOM 645 N N . ASP A 1 81 ? 31.571 -8.114 -28.715 1.00 86.31 81 ASP A N 1
ATOM 646 C CA . ASP A 1 81 ? 31.582 -9.432 -28.064 1.00 86.31 81 ASP A CA 1
ATOM 647 C C . ASP A 1 81 ? 30.958 -9.388 -26.662 1.00 86.31 81 ASP A C 1
ATOM 649 O O . ASP A 1 81 ? 30.314 -10.339 -26.212 1.00 86.31 81 ASP A O 1
ATOM 653 N N . LEU A 1 82 ? 31.142 -8.271 -25.953 1.00 89.06 82 LEU A N 1
ATOM 654 C CA . LEU A 1 82 ? 30.576 -8.062 -24.620 1.00 89.06 82 LEU A CA 1
ATOM 655 C C . LEU A 1 82 ? 29.102 -7.654 -24.664 1.00 89.06 82 LEU A C 1
ATOM 657 O O . LEU A 1 82 ? 28.411 -7.797 -23.655 1.00 89.06 82 LEU A O 1
ATOM 661 N N . TYR A 1 83 ? 28.594 -7.236 -25.825 1.00 91.31 83 TYR A N 1
ATOM 662 C CA . TYR A 1 83 ? 27.187 -6.893 -26.011 1.00 91.31 83 TYR A CA 1
ATOM 663 C C . TYR A 1 83 ? 26.249 -8.026 -25.583 1.00 91.31 83 TYR A C 1
ATOM 665 O O . TYR A 1 83 ? 25.322 -7.802 -24.804 1.00 91.31 83 TYR A O 1
ATOM 673 N N . ALA A 1 84 ? 26.526 -9.260 -26.017 1.00 90.62 84 ALA A N 1
ATOM 674 C CA . ALA A 1 84 ? 25.712 -10.418 -25.650 1.00 90.62 84 ALA A CA 1
ATOM 675 C C . ALA A 1 84 ? 25.692 -10.648 -24.129 1.00 90.62 84 ALA A C 1
ATOM 677 O O . ALA A 1 84 ? 24.641 -10.941 -23.564 1.00 90.62 84 ALA A O 1
ATOM 678 N N . LYS A 1 85 ? 26.825 -10.435 -23.446 1.00 91.81 85 LYS A N 1
ATOM 679 C CA . LYS A 1 85 ? 26.901 -10.549 -21.981 1.00 91.81 85 LYS A CA 1
ATOM 680 C C . LYS A 1 85 ? 26.089 -9.461 -21.285 1.00 91.81 85 LYS A C 1
ATOM 682 O O . LYS A 1 85 ? 25.412 -9.759 -20.306 1.00 91.81 85 LYS A O 1
ATOM 687 N N . LYS A 1 86 ? 26.134 -8.224 -21.793 1.00 91.44 86 LYS A N 1
ATOM 688 C CA . LYS A 1 86 ? 25.362 -7.103 -21.241 1.00 91.44 86 LYS A CA 1
ATOM 689 C C . LYS A 1 86 ? 23.860 -7.313 -21.417 1.00 91.44 86 LYS A C 1
ATOM 691 O O . LYS A 1 86 ? 23.099 -7.121 -20.476 1.00 91.44 86 LYS A O 1
ATOM 696 N N . ARG A 1 87 ? 23.438 -7.805 -22.585 1.00 92.94 87 ARG A N 1
ATOM 697 C CA . ARG A 1 87 ? 22.056 -8.236 -22.828 1.00 92.94 87 ARG A CA 1
ATOM 698 C C . ARG A 1 87 ? 21.614 -9.296 -21.814 1.00 92.94 87 ARG A C 1
ATOM 700 O O . ARG A 1 87 ? 20.560 -9.155 -21.202 1.00 92.94 87 ARG A O 1
ATOM 707 N N . ASP A 1 88 ? 22.417 -10.339 -21.617 1.00 93.31 88 ASP A N 1
ATOM 708 C CA . ASP A 1 88 ? 22.075 -11.427 -20.697 1.00 93.31 88 ASP A CA 1
ATOM 709 C C . ASP A 1 88 ? 22.046 -10.958 -19.224 1.00 93.31 88 ASP A C 1
ATOM 711 O O . ASP A 1 88 ? 21.273 -11.483 -18.421 1.00 93.31 88 ASP A O 1
ATOM 715 N N . GLU A 1 89 ? 22.844 -9.947 -18.860 1.00 92.00 89 GLU A N 1
ATOM 716 C CA . GLU A 1 89 ? 22.761 -9.261 -17.562 1.00 92.00 89 GLU A CA 1
ATOM 717 C C . GLU A 1 89 ? 21.413 -8.546 -17.392 1.00 92.00 89 GLU A C 1
ATOM 719 O O . GLU A 1 89 ? 20.737 -8.769 -16.387 1.00 92.00 89 GLU A O 1
ATOM 724 N N . VAL A 1 90 ? 20.979 -7.763 -18.388 1.00 92.50 90 VAL A N 1
ATOM 725 C CA . VAL A 1 90 ? 19.667 -7.087 -18.379 1.00 92.50 90 VAL A CA 1
ATOM 726 C C . VAL A 1 90 ? 18.536 -8.107 -18.224 1.00 92.50 90 VAL A C 1
ATOM 728 O O . VAL A 1 90 ? 17.644 -7.926 -17.395 1.00 92.50 90 VAL A O 1
ATOM 731 N N . PHE A 1 91 ? 18.595 -9.223 -18.958 1.00 93.81 91 PHE A N 1
ATOM 732 C CA . PHE A 1 91 ? 17.613 -10.306 -18.841 1.00 93.81 91 PHE A CA 1
ATOM 733 C C . PHE A 1 91 ? 17.588 -10.931 -17.444 1.00 93.81 91 PHE A C 1
ATOM 735 O O . PHE A 1 91 ? 16.522 -11.283 -16.941 1.00 93.81 91 PHE A O 1
ATOM 742 N N . ARG A 1 92 ? 18.747 -11.050 -16.788 1.00 92.06 92 ARG A N 1
ATOM 743 C CA . ARG A 1 92 ? 18.840 -11.579 -15.424 1.00 92.06 92 ARG A CA 1
ATOM 744 C C . ARG A 1 92 ? 18.264 -10.609 -14.398 1.00 92.06 92 ARG A C 1
ATOM 746 O O . ARG A 1 92 ? 17.504 -11.039 -13.533 1.00 92.06 92 ARG A O 1
ATOM 753 N N . ILE A 1 93 ? 18.588 -9.320 -14.506 1.00 91.69 93 ILE A N 1
ATOM 754 C CA . ILE A 1 93 ? 18.055 -8.274 -13.620 1.00 91.69 93 ILE A CA 1
ATOM 755 C C . ILE A 1 93 ? 16.533 -8.202 -13.742 1.00 91.69 93 ILE A C 1
ATOM 757 O O . ILE A 1 93 ? 15.854 -8.129 -12.724 1.00 91.69 93 ILE A O 1
ATOM 761 N N . LEU A 1 94 ? 15.993 -8.318 -14.956 1.00 92.38 94 LEU A N 1
ATOM 762 C CA . LEU A 1 94 ? 14.554 -8.287 -15.237 1.00 92.38 94 LEU A CA 1
ATOM 763 C C . LEU A 1 94 ? 13.876 -9.663 -15.191 1.00 92.38 94 LEU A C 1
ATOM 765 O O . LEU A 1 94 ? 12.720 -9.791 -15.595 1.00 92.38 94 LEU A O 1
ATOM 769 N N . ASN A 1 95 ? 14.563 -10.704 -14.706 1.00 90.19 95 ASN A N 1
ATOM 770 C CA . ASN A 1 95 ? 13.980 -12.039 -14.612 1.00 90.19 95 ASN A CA 1
ATOM 771 C C . ASN A 1 95 ? 12.683 -11.981 -13.793 1.00 90.19 95 ASN A C 1
ATOM 773 O O . ASN A 1 95 ? 12.704 -11.538 -12.648 1.00 90.19 95 ASN A O 1
ATOM 777 N N . SER A 1 96 ? 11.575 -12.442 -14.368 1.00 89.12 96 SER A N 1
ATOM 778 C CA . SER A 1 96 ? 10.232 -12.258 -13.817 1.00 89.12 96 SER A CA 1
ATOM 779 C C . SER A 1 96 ? 9.540 -13.568 -13.415 1.00 89.12 96 SER A C 1
ATOM 781 O O . SER A 1 96 ? 8.306 -13.621 -13.353 1.00 89.12 96 SER A O 1
ATOM 783 N N . GLN A 1 97 ? 10.305 -14.634 -13.140 1.00 89.69 97 GLN A N 1
ATOM 784 C CA . GLN A 1 97 ? 9.752 -15.853 -12.525 1.00 89.69 97 GLN A CA 1
ATOM 785 C C . GLN A 1 97 ? 8.968 -15.509 -11.245 1.00 89.69 97 GLN A C 1
ATOM 787 O O . GLN A 1 97 ? 7.811 -15.909 -11.082 1.00 89.69 97 GLN A O 1
ATOM 792 N N . GLU A 1 98 ? 9.554 -14.652 -10.412 1.00 92.56 98 GLU A N 1
ATOM 793 C CA . GLU A 1 98 ? 8.898 -14.004 -9.279 1.00 92.56 98 GLU A CA 1
ATOM 794 C C . GLU A 1 98 ? 8.609 -12.533 -9.591 1.00 92.56 98 GLU A C 1
ATOM 796 O O . GLU A 1 98 ? 9.257 -11.927 -10.449 1.00 92.56 98 GLU A O 1
ATOM 801 N N . ALA A 1 99 ? 7.602 -11.973 -8.916 1.00 94.81 99 ALA A N 1
ATOM 802 C CA . ALA A 1 99 ? 7.345 -10.539 -8.988 1.00 94.81 99 ALA A CA 1
ATOM 803 C C . ALA A 1 99 ? 8.465 -9.775 -8.274 1.00 94.81 99 ALA A C 1
ATOM 805 O O . ALA A 1 99 ? 9.127 -10.312 -7.387 1.00 94.81 99 ALA A O 1
ATOM 806 N N . PHE A 1 100 ? 8.672 -8.525 -8.654 1.00 95.88 100 PHE A N 1
ATOM 807 C CA . PHE A 1 100 ? 9.651 -7.652 -8.021 1.00 95.88 100 PHE A CA 1
ATOM 808 C C . PHE A 1 100 ? 9.100 -6.235 -7.931 1.00 95.88 100 PHE A C 1
ATOM 810 O O . PHE A 1 100 ? 8.210 -5.852 -8.692 1.00 95.88 100 PHE A O 1
ATOM 817 N N . TYR A 1 101 ? 9.612 -5.469 -6.980 1.00 95.69 101 TYR A N 1
ATOM 818 C CA . TYR A 1 101 ? 9.262 -4.072 -6.820 1.00 95.69 101 TYR A CA 1
ATOM 819 C C . TYR A 1 101 ? 10.097 -3.208 -7.759 1.00 95.69 101 TYR A C 1
ATOM 821 O O . TYR A 1 101 ? 11.303 -3.411 -7.894 1.00 95.69 101 TYR A O 1
ATOM 829 N N . ILE A 1 102 ? 9.453 -2.233 -8.391 1.00 95.06 102 ILE A N 1
ATOM 830 C CA . ILE A 1 102 ? 10.106 -1.153 -9.128 1.00 95.06 102 ILE A CA 1
ATOM 831 C C . ILE A 1 102 ? 9.762 0.169 -8.455 1.00 95.06 102 ILE A C 1
ATOM 833 O O . ILE A 1 102 ? 8.584 0.466 -8.255 1.00 95.06 102 ILE A O 1
ATOM 837 N N . THR A 1 103 ? 10.785 0.973 -8.194 1.00 93.00 103 THR A N 1
ATOM 838 C CA . THR A 1 103 ? 10.663 2.344 -7.697 1.00 93.00 103 THR A CA 1
ATOM 839 C C . THR A 1 103 ? 11.345 3.293 -8.669 1.00 93.00 103 THR A C 1
ATOM 841 O O . THR A 1 103 ? 12.478 3.059 -9.091 1.00 93.00 103 THR A O 1
ATOM 844 N N . GLU A 1 104 ? 10.662 4.380 -9.009 1.00 91.62 104 GLU A N 1
ATOM 845 C CA . GLU A 1 104 ? 11.209 5.443 -9.846 1.00 91.62 104 GLU A CA 1
ATOM 846 C C . GLU A 1 104 ? 11.860 6.534 -8.985 1.00 91.62 104 GLU A C 1
ATOM 848 O O . GLU A 1 104 ? 11.268 6.991 -8.007 1.00 91.62 104 GLU A O 1
ATOM 853 N N . SER A 1 105 ? 13.032 7.035 -9.385 1.00 87.56 105 SER A N 1
ATOM 854 C CA . SER A 1 105 ? 13.738 8.092 -8.645 1.00 87.56 105 SER A CA 1
ATOM 855 C C . SER A 1 105 ? 12.947 9.400 -8.484 1.00 87.56 105 SER A C 1
ATOM 857 O O . SER A 1 105 ? 13.133 10.104 -7.497 1.00 87.56 105 SER A O 1
ATOM 859 N N . ARG A 1 106 ? 12.031 9.723 -9.413 1.00 85.38 106 ARG A N 1
ATOM 860 C CA . ARG A 1 106 ? 11.134 10.897 -9.335 1.00 85.38 106 ARG A CA 1
ATOM 861 C C . ARG A 1 106 ? 10.045 10.756 -8.266 1.00 85.38 106 ARG A C 1
ATOM 863 O O . ARG A 1 106 ? 9.505 11.760 -7.806 1.00 85.38 106 ARG A O 1
ATOM 870 N N . ARG A 1 107 ? 9.694 9.521 -7.896 1.00 86.38 107 ARG A N 1
ATOM 871 C CA . ARG A 1 107 ? 8.657 9.179 -6.911 1.00 86.38 107 ARG A CA 1
ATOM 872 C C . ARG A 1 107 ? 9.182 8.078 -5.977 1.00 86.38 107 ARG A C 1
ATOM 874 O O . ARG A 1 107 ? 8.659 6.966 -5.987 1.00 86.38 107 ARG A O 1
ATOM 881 N N . PRO A 1 108 ? 10.186 8.373 -5.132 1.00 85.69 108 PRO A N 1
ATOM 882 C CA . PRO A 1 108 ? 10.861 7.360 -4.314 1.00 85.69 108 PRO A CA 1
ATOM 883 C C . PRO A 1 108 ? 9.945 6.708 -3.263 1.00 85.69 108 PRO A C 1
ATOM 885 O O . PRO A 1 108 ? 10.225 5.608 -2.793 1.00 85.69 108 PRO A O 1
ATOM 888 N N . MET A 1 109 ? 8.829 7.360 -2.917 1.00 84.56 109 MET A N 1
ATOM 889 C CA . MET A 1 109 ? 7.807 6.830 -2.009 1.00 84.56 109 MET A CA 1
ATOM 890 C C . MET A 1 109 ? 6.775 5.917 -2.674 1.00 84.56 109 MET A C 1
ATOM 892 O O . MET A 1 109 ? 5.874 5.441 -1.991 1.00 84.56 109 MET A O 1
ATOM 896 N N . GLN A 1 110 ? 6.872 5.669 -3.979 1.00 90.44 110 GLN A N 1
ATOM 897 C CA . GLN A 1 110 ? 5.922 4.830 -4.701 1.00 90.44 110 GLN A CA 1
ATOM 898 C C . GLN A 1 110 ? 6.660 3.671 -5.351 1.00 90.44 110 GLN A C 1
ATOM 900 O O . GLN A 1 110 ? 7.487 3.868 -6.244 1.00 90.44 110 GLN A O 1
ATOM 905 N N . ARG A 1 111 ? 6.333 2.451 -4.925 1.00 93.31 111 ARG A N 1
ATOM 906 C CA . ARG A 1 111 ? 6.828 1.232 -5.560 1.00 93.31 111 ARG A CA 1
ATOM 907 C C . ARG A 1 111 ? 5.692 0.412 -6.149 1.00 93.31 111 ARG A C 1
ATOM 909 O O . ARG A 1 111 ? 4.591 0.351 -5.603 1.00 93.31 111 ARG A O 1
ATOM 916 N N . TRP A 1 112 ? 5.990 -0.256 -7.252 1.00 95.69 112 TRP A N 1
ATOM 917 C CA . TRP A 1 112 ? 5.059 -1.115 -7.973 1.00 95.69 112 TRP A CA 1
ATOM 918 C C . TRP A 1 112 ? 5.522 -2.560 -7.907 1.00 95.69 112 TRP A C 1
ATOM 920 O O . TRP A 1 112 ? 6.636 -2.857 -8.330 1.00 95.69 112 TRP A O 1
ATOM 930 N N . LEU A 1 113 ? 4.664 -3.465 -7.437 1.00 95.81 113 LEU A N 1
ATOM 931 C CA . LEU A 1 113 ? 4.917 -4.902 -7.518 1.00 95.81 113 LEU A CA 1
ATOM 932 C C . LEU A 1 113 ? 4.542 -5.407 -8.915 1.00 95.81 113 LEU A C 1
ATOM 934 O O . LEU A 1 113 ? 3.362 -5.519 -9.247 1.00 95.81 113 LEU A O 1
ATOM 938 N N . VAL A 1 114 ? 5.542 -5.710 -9.739 1.00 96.44 114 VAL A N 1
ATOM 939 C CA . VAL A 1 114 ? 5.346 -5.979 -11.168 1.00 96.44 114 VAL A CA 1
ATOM 940 C C . VAL A 1 114 ? 5.925 -7.312 -11.620 1.00 96.44 114 VAL A C 1
ATOM 942 O O . VAL A 1 114 ? 6.791 -7.910 -10.978 1.00 96.44 114 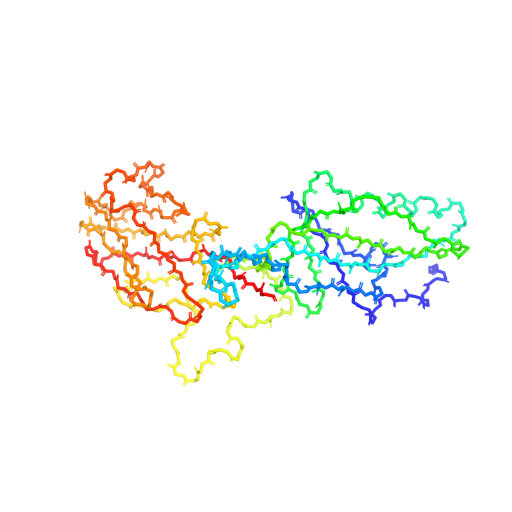VAL A O 1
ATOM 945 N N . LYS A 1 115 ? 5.442 -7.756 -12.781 1.00 96.50 115 LYS A N 1
ATOM 946 C CA . LYS A 1 115 ? 6.052 -8.794 -13.610 1.00 96.50 115 LYS A CA 1
ATOM 947 C C . LYS A 1 115 ? 6.259 -8.293 -15.034 1.00 96.50 115 LYS A C 1
ATOM 949 O O . LYS A 1 115 ? 5.457 -7.509 -15.538 1.00 96.50 115 LYS A O 1
ATOM 954 N N . VAL A 1 116 ? 7.305 -8.779 -15.694 1.00 95.62 116 VAL A N 1
ATOM 955 C CA . VAL A 1 116 ? 7.512 -8.577 -17.134 1.00 95.62 116 VAL A CA 1
ATOM 956 C C . VAL A 1 116 ? 6.438 -9.330 -17.911 1.00 95.62 116 VAL A C 1
ATOM 958 O O . VAL A 1 116 ? 6.120 -10.480 -17.603 1.00 95.62 116 VAL A O 1
ATOM 961 N N . THR A 1 117 ? 5.881 -8.671 -18.922 1.00 92.69 117 THR A N 1
ATOM 962 C CA . THR A 1 117 ? 4.878 -9.247 -19.817 1.00 92.69 117 THR A CA 1
ATOM 963 C C . THR A 1 117 ? 5.543 -9.737 -21.097 1.00 92.69 117 THR A C 1
ATOM 965 O O . THR A 1 117 ? 6.213 -8.974 -21.786 1.00 92.69 117 THR A O 1
ATOM 968 N N . GLY A 1 118 ? 5.330 -11.010 -21.437 1.00 90.62 118 GLY A N 1
ATOM 969 C CA . GLY A 1 118 ? 5.854 -11.600 -22.670 1.00 90.62 118 GLY A CA 1
ATOM 970 C C . GLY A 1 118 ? 7.385 -11.648 -22.718 1.00 90.62 118 GLY A C 1
ATOM 971 O O . GLY A 1 118 ? 8.052 -11.835 -21.702 1.00 90.62 118 GLY A O 1
ATOM 972 N N . SER A 1 119 ? 7.931 -11.516 -23.924 1.00 91.38 119 SER A N 1
ATOM 973 C CA . SER A 1 119 ? 9.367 -11.423 -24.188 1.00 91.38 119 SER A CA 1
ATOM 974 C C . SER A 1 119 ? 9.713 -10.040 -24.722 1.00 91.38 119 SER A C 1
ATOM 976 O O . SER A 1 119 ? 8.917 -9.440 -25.441 1.00 91.38 119 SER A O 1
ATOM 978 N N . PHE A 1 120 ? 10.924 -9.578 -24.440 1.00 93.12 120 PHE A N 1
ATOM 979 C CA . PHE A 1 120 ? 11.470 -8.345 -24.992 1.00 93.12 120 PHE A CA 1
ATOM 980 C C . PHE A 1 120 ? 12.838 -8.621 -25.615 1.00 93.12 120 PHE A C 1
ATOM 982 O O . PHE A 1 120 ? 13.559 -9.526 -25.188 1.00 93.12 120 PHE A O 1
ATOM 989 N N . GLU A 1 121 ? 13.202 -7.828 -26.614 1.00 91.94 121 GLU A N 1
ATOM 990 C CA . GLU A 1 121 ? 14.493 -7.905 -27.287 1.00 91.94 121 GLU A CA 1
ATOM 991 C C . GLU A 1 121 ? 15.100 -6.503 -27.401 1.00 91.94 121 GLU A C 1
ATOM 993 O O . GLU A 1 121 ? 14.372 -5.548 -27.682 1.00 91.94 121 GLU A O 1
ATOM 998 N N . PRO A 1 122 ? 16.409 -6.336 -27.147 1.00 93.06 122 PRO A N 1
ATOM 999 C CA . PRO A 1 122 ? 17.060 -5.068 -27.428 1.00 93.06 122 PRO A CA 1
ATOM 1000 C C . PRO A 1 122 ? 17.279 -4.876 -28.932 1.00 93.06 122 PRO A C 1
ATOM 1002 O O . PRO A 1 122 ? 17.855 -5.743 -29.589 1.00 93.06 122 PRO A O 1
ATOM 1005 N N . ASP A 1 123 ? 16.902 -3.711 -29.453 1.00 93.88 123 ASP A N 1
ATOM 1006 C CA . ASP A 1 123 ? 17.325 -3.236 -30.767 1.00 93.88 123 ASP A CA 1
ATOM 1007 C C . ASP A 1 123 ? 18.802 -2.820 -30.694 1.00 93.88 123 ASP A C 1
ATOM 1009 O O . ASP A 1 123 ? 19.179 -1.885 -29.973 1.00 93.88 123 ASP A O 1
ATOM 1013 N N . GLN A 1 124 ? 19.658 -3.577 -31.384 1.00 90.31 124 GLN A N 1
ATOM 1014 C CA . GLN A 1 124 ? 21.103 -3.398 -31.353 1.00 90.31 124 GLN A CA 1
ATOM 1015 C C . GLN A 1 124 ? 21.571 -2.438 -32.452 1.00 90.31 124 GLN A C 1
ATOM 1017 O O . GLN A 1 124 ? 21.636 -2.786 -33.630 1.00 90.31 124 GLN A O 1
ATOM 1022 N N . ALA A 1 125 ? 22.069 -1.273 -32.044 1.00 90.31 125 ALA A N 1
ATOM 1023 C CA . ALA A 1 125 ? 22.765 -0.329 -32.910 1.00 90.31 125 ALA A CA 1
ATOM 1024 C C . ALA A 1 125 ? 24.264 -0.308 -32.569 1.00 90.31 125 ALA A C 1
ATOM 1026 O O . ALA A 1 125 ? 24.741 0.497 -31.766 1.00 90.31 125 ALA A O 1
ATOM 1027 N N . ARG A 1 126 ? 25.037 -1.208 -33.195 1.00 88.62 126 ARG A N 1
ATOM 1028 C CA . ARG A 1 126 ? 26.454 -1.466 -32.861 1.00 88.62 126 ARG A CA 1
ATOM 1029 C C . ARG A 1 126 ? 26.624 -1.836 -31.378 1.00 88.62 126 ARG A C 1
ATOM 1031 O O . ARG A 1 126 ? 26.268 -2.941 -30.987 1.00 88.62 126 ARG A O 1
ATOM 1038 N N . LEU A 1 127 ? 27.181 -0.929 -30.576 1.00 89.62 127 LEU A N 1
ATOM 1039 C CA . LEU A 1 127 ? 27.442 -1.118 -29.146 1.00 89.62 127 LEU A CA 1
ATOM 1040 C C . LEU A 1 127 ? 26.250 -0.721 -28.266 1.00 89.62 127 LEU A C 1
ATOM 1042 O O . LEU A 1 127 ? 26.246 -1.028 -27.077 1.00 89.62 127 LEU A O 1
ATOM 1046 N N . PHE A 1 128 ? 25.257 -0.041 -28.840 1.00 90.00 128 PHE A N 1
ATOM 1047 C CA . PHE A 1 128 ? 24.062 0.411 -28.140 1.00 90.00 128 PHE A CA 1
ATOM 1048 C C . PHE A 1 128 ? 22.972 -0.653 -28.219 1.00 90.00 128 PHE A C 1
ATOM 1050 O O . PHE A 1 128 ? 22.751 -1.245 -29.276 1.00 90.00 128 PHE A O 1
ATOM 1057 N N . GLY A 1 129 ? 22.284 -0.888 -27.106 1.00 91.94 129 GLY A N 1
ATOM 1058 C CA . GLY A 1 129 ? 21.046 -1.656 -27.057 1.00 91.94 129 GLY A CA 1
ATOM 1059 C C . GLY A 1 129 ? 19.923 -0.776 -26.538 1.00 91.94 129 GLY A C 1
ATOM 1060 O O . GLY A 1 129 ? 20.077 -0.177 -25.478 1.00 91.94 129 GLY A O 1
ATOM 1061 N N . PHE A 1 130 ? 18.813 -0.706 -27.266 1.00 94.19 130 PHE A N 1
ATOM 1062 C CA . PHE A 1 130 ? 17.590 -0.022 -26.841 1.00 94.19 130 PHE A CA 1
ATOM 1063 C C . PHE A 1 130 ? 16.507 -1.058 -26.598 1.00 94.19 130 PHE A C 1
ATOM 1065 O O . PHE A 1 130 ? 16.303 -1.926 -27.436 1.00 94.19 130 PHE A O 1
ATOM 1072 N N . VAL A 1 131 ? 15.811 -0.997 -25.470 1.00 94.50 131 VAL A N 1
ATOM 1073 C CA . VAL A 1 131 ? 14.835 -2.027 -25.113 1.00 94.50 131 VAL A CA 1
ATOM 1074 C C . VAL A 1 131 ? 13.600 -1.412 -24.481 1.00 94.50 131 VAL A C 1
ATOM 1076 O O . VAL A 1 131 ? 13.689 -0.622 -23.545 1.00 94.50 131 VAL A O 1
ATOM 1079 N N . ASP A 1 132 ? 12.440 -1.810 -24.987 1.00 95.88 132 ASP A N 1
ATOM 1080 C CA . ASP A 1 132 ? 11.148 -1.475 -24.408 1.00 95.88 132 ASP A CA 1
ATOM 1081 C C . ASP A 1 132 ? 10.624 -2.701 -23.652 1.00 95.88 132 ASP A C 1
ATOM 1083 O O . ASP A 1 132 ? 10.454 -3.778 -24.224 1.00 95.88 132 ASP A O 1
ATOM 1087 N N . VAL A 1 133 ? 10.373 -2.540 -22.356 1.00 95.81 133 VAL A N 1
ATOM 1088 C CA . VAL A 1 133 ? 9.897 -3.600 -21.465 1.00 95.81 133 VAL A CA 1
ATOM 1089 C C . VAL A 1 133 ? 8.490 -3.251 -21.000 1.00 95.81 133 VAL A C 1
ATOM 1091 O O . VAL A 1 133 ? 8.270 -2.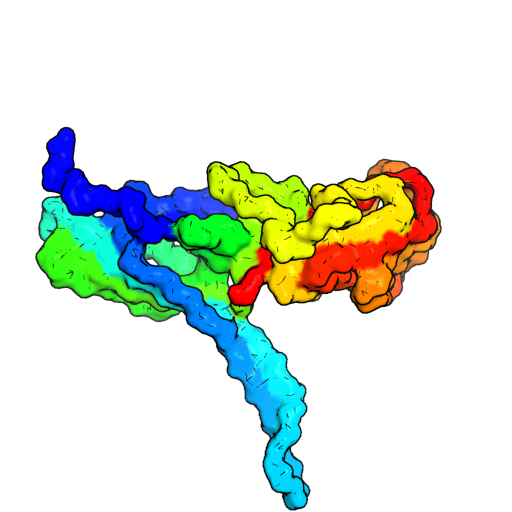209 -20.378 1.00 95.81 133 VAL A O 1
ATOM 1094 N N . GLU A 1 134 ? 7.531 -4.127 -21.294 1.00 96.62 134 GLU A N 1
ATOM 1095 C CA . GLU A 1 134 ? 6.178 -4.025 -20.753 1.00 96.62 134 GLU A CA 1
ATOM 1096 C C . GLU A 1 134 ? 6.069 -4.788 -19.435 1.00 96.62 134 GLU A C 1
ATOM 1098 O O . GLU A 1 134 ? 6.528 -5.924 -19.291 1.00 96.62 134 GLU A O 1
ATOM 1103 N N . LEU A 1 135 ? 5.445 -4.146 -18.458 1.00 96.31 135 LEU A N 1
ATOM 1104 C CA . LEU A 1 135 ? 5.299 -4.628 -17.097 1.00 96.31 135 LEU A CA 1
ATOM 1105 C C . LEU A 1 135 ? 3.824 -4.589 -16.703 1.00 96.31 135 LEU A C 1
ATOM 1107 O O . LEU A 1 135 ? 3.071 -3.702 -17.114 1.00 96.31 135 LEU A O 1
ATOM 1111 N N . VAL A 1 136 ? 3.426 -5.535 -15.863 1.00 95.56 136 VAL A N 1
ATOM 1112 C CA . VAL A 1 136 ? 2.083 -5.600 -15.295 1.00 95.56 136 VAL A CA 1
ATOM 1113 C C . VAL A 1 136 ? 2.155 -5.673 -13.777 1.00 95.56 136 VAL A C 1
ATOM 1115 O O . VAL A 1 136 ? 2.863 -6.515 -13.228 1.00 95.56 136 VAL A O 1
ATOM 1118 N N . SER A 1 137 ? 1.407 -4.800 -13.103 1.00 95.12 137 SER A N 1
ATOM 1119 C CA . SER A 1 137 ? 1.100 -4.923 -11.677 1.00 95.12 137 SER A CA 1
ATOM 1120 C C . SER A 1 137 ? -0.311 -5.467 -11.522 1.00 95.12 137 SER A C 1
ATOM 1122 O O . SER A 1 137 ? -1.256 -4.945 -12.115 1.00 95.12 137 SER A O 1
ATOM 1124 N N . ALA A 1 138 ? -0.462 -6.515 -10.712 1.00 91.69 138 ALA A N 1
ATOM 1125 C CA . ALA A 1 138 ? -1.776 -7.057 -10.378 1.00 91.69 138 ALA A CA 1
ATOM 1126 C C . ALA A 1 138 ? -2.599 -6.069 -9.533 1.00 91.69 138 ALA A C 1
ATOM 1128 O O . ALA A 1 138 ? -3.817 -6.004 -9.687 1.00 91.69 138 ALA A O 1
ATOM 1129 N N . SER A 1 139 ? -1.932 -5.284 -8.680 1.00 91.69 139 SER A N 1
ATOM 1130 C CA . SER A 1 139 ? -2.554 -4.171 -7.963 1.00 91.69 139 SER A CA 1
ATOM 1131 C C . SER A 1 139 ? -2.685 -2.955 -8.892 1.00 91.69 139 SER A C 1
ATOM 1133 O O . SER A 1 139 ? -1.707 -2.605 -9.567 1.00 91.69 139 SER A O 1
ATOM 1135 N N . PRO A 1 140 ? -3.841 -2.269 -8.923 1.00 92.31 140 PRO A N 1
ATOM 1136 C CA . PRO A 1 140 ? -3.984 -1.005 -9.646 1.00 92.31 140 PRO A CA 1
ATOM 1137 C C . PRO A 1 140 ? -3.209 0.156 -9.008 1.00 92.31 140 PRO A C 1
ATOM 1139 O O . PRO A 1 140 ? -3.045 1.189 -9.664 1.00 92.31 140 PRO A O 1
ATOM 1142 N N . PHE A 1 141 ? -2.753 -0.016 -7.764 1.00 94.00 141 PHE A N 1
ATOM 1143 C CA . PHE A 1 141 ? -2.147 1.018 -6.932 1.00 94.00 141 PHE A CA 1
ATOM 1144 C C . PHE A 1 141 ? -0.655 0.764 -6.713 1.00 94.00 141 PHE A C 1
ATOM 1146 O O . PHE A 1 141 ? -0.244 -0.389 -6.534 1.00 94.00 141 PHE A O 1
ATOM 1153 N N . ALA A 1 142 ? 0.125 1.844 -6.668 1.00 94.50 142 ALA A N 1
ATOM 1154 C CA . ALA A 1 142 ? 1.458 1.815 -6.077 1.00 94.50 142 ALA A CA 1
ATOM 1155 C C . ALA A 1 142 ? 1.332 1.750 -4.556 1.00 94.50 142 ALA A C 1
ATOM 1157 O O . ALA A 1 142 ? 0.354 2.245 -3.998 1.00 94.50 142 ALA A O 1
ATOM 1158 N N . GLU A 1 143 ? 2.340 1.207 -3.884 1.00 93.88 143 GLU A N 1
ATOM 1159 C CA . GLU A 1 143 ? 2.407 1.196 -2.423 1.00 93.88 143 GLU A CA 1
ATOM 1160 C C . GLU A 1 143 ? 3.643 1.932 -1.900 1.00 93.88 143 GLU A C 1
ATOM 1162 O O . GLU A 1 143 ? 4.649 2.072 -2.604 1.00 93.88 143 GLU A O 1
ATOM 1167 N N . SER A 1 144 ? 3.589 2.377 -0.646 1.00 92.62 144 SER A N 1
ATOM 1168 C CA . SER A 1 144 ? 4.757 2.915 0.046 1.00 92.62 144 SER A CA 1
ATOM 1169 C C . SER A 1 144 ? 5.806 1.820 0.301 1.00 92.62 144 SER A C 1
ATOM 1171 O O . SER A 1 144 ? 5.447 0.708 0.705 1.00 92.62 144 SER A O 1
ATOM 1173 N N . PRO A 1 145 ? 7.120 2.097 0.143 1.00 89.38 145 PRO A N 1
ATOM 1174 C CA . PRO A 1 145 ? 8.153 1.084 0.355 1.00 89.38 145 PRO A CA 1
ATOM 1175 C C . PRO A 1 145 ? 8.246 0.591 1.805 1.00 89.38 145 PRO A C 1
ATOM 1177 O O . PRO A 1 145 ? 8.556 -0.576 2.051 1.00 89.38 145 PRO A O 1
ATOM 1180 N N . GLY A 1 146 ? 7.897 1.440 2.773 1.00 89.62 146 GLY A N 1
ATOM 1181 C CA . GLY A 1 146 ? 7.742 1.082 4.187 1.00 89.62 146 GLY A CA 1
ATOM 1182 C C . GLY A 1 146 ? 6.298 1.078 4.652 1.00 89.62 146 GLY A C 1
ATOM 1183 O O . GLY A 1 146 ? 5.416 1.589 3.962 1.00 89.62 146 GLY A O 1
ATOM 1184 N N . THR A 1 147 ? 6.086 0.517 5.834 1.00 92.94 147 THR A N 1
ATOM 1185 C CA . THR A 1 147 ? 4.836 0.685 6.577 1.00 92.94 147 THR A CA 1
ATOM 1186 C C . THR A 1 147 ? 4.940 1.896 7.505 1.00 92.94 147 THR A C 1
ATOM 1188 O O . THR A 1 147 ? 6.036 2.412 7.735 1.00 92.94 147 THR A O 1
ATOM 1191 N N . THR A 1 148 ? 3.821 2.348 8.059 1.00 92.88 148 THR A N 1
ATOM 1192 C CA . THR A 1 148 ? 3.749 3.481 8.996 1.00 92.88 148 THR A CA 1
ATOM 1193 C C . THR A 1 148 ? 4.655 3.330 10.222 1.00 92.88 148 THR A C 1
ATOM 1195 O O . THR A 1 148 ? 5.181 4.335 10.694 1.00 92.88 148 THR A O 1
ATOM 1198 N N . LEU A 1 149 ? 4.913 2.104 10.703 1.00 92.75 149 LEU A N 1
ATOM 1199 C CA . LEU A 1 149 ? 5.854 1.853 11.810 1.00 92.75 149 LEU A CA 1
ATOM 1200 C C . LEU A 1 149 ? 7.254 1.408 11.360 1.00 92.75 149 LEU A C 1
ATOM 1202 O O . LEU A 1 149 ? 8.172 1.340 12.177 1.00 92.75 149 LEU A O 1
ATOM 1206 N N . ARG A 1 150 ? 7.440 1.074 10.077 1.00 88.38 150 ARG A N 1
ATOM 1207 C CA . ARG A 1 150 ? 8.720 0.612 9.510 1.00 88.38 150 ARG A CA 1
ATOM 1208 C C . ARG A 1 150 ? 9.013 1.347 8.211 1.00 88.38 150 ARG A C 1
ATOM 1210 O O . ARG A 1 150 ? 9.010 0.761 7.123 1.00 88.38 150 ARG A O 1
ATOM 1217 N N . GLN A 1 151 ? 9.248 2.647 8.329 1.00 76.75 151 GLN A N 1
ATOM 1218 C CA . GLN A 1 151 ? 9.622 3.465 7.186 1.00 76.75 151 GLN A CA 1
ATOM 1219 C C . GLN A 1 151 ? 11.086 3.216 6.796 1.00 76.75 151 GLN A C 1
ATOM 1221 O O . GLN A 1 151 ? 11.948 3.139 7.675 1.00 76.75 151 GLN A O 1
ATOM 1226 N N . PRO A 1 152 ? 11.398 3.063 5.498 1.00 71.56 152 PRO A N 1
ATOM 1227 C CA . PRO A 1 152 ? 12.776 3.003 5.043 1.00 71.56 152 PRO A CA 1
ATOM 1228 C C . PRO A 1 152 ? 13.459 4.345 5.301 1.00 71.56 152 PRO A C 1
ATOM 1230 O O . PRO A 1 152 ? 12.863 5.406 5.131 1.00 71.56 152 PRO A O 1
ATOM 1233 N N . TYR A 1 153 ? 14.739 4.298 5.652 1.00 61.75 153 TYR A N 1
ATOM 1234 C CA . TYR A 1 153 ? 15.578 5.486 5.611 1.00 61.75 153 TYR A CA 1
ATOM 1235 C C . TYR A 1 153 ? 15.805 5.876 4.144 1.00 61.75 153 TYR A C 1
ATOM 1237 O O . TYR A 1 153 ? 16.342 5.074 3.376 1.00 61.75 153 TYR A O 1
ATOM 1245 N N . THR A 1 154 ? 15.371 7.070 3.740 1.00 57.12 154 THR A N 1
ATOM 1246 C CA . THR A 1 154 ? 15.595 7.598 2.387 1.00 57.12 154 THR A CA 1
ATOM 1247 C C . THR A 1 154 ? 16.060 9.048 2.456 1.00 57.12 154 THR A C 1
ATOM 1249 O O . THR A 1 154 ? 15.418 9.857 3.122 1.00 57.12 154 THR A O 1
ATOM 1252 N N . ASP A 1 155 ? 17.114 9.391 1.711 1.00 46.56 155 ASP A N 1
ATOM 1253 C CA . ASP A 1 155 ? 17.638 10.767 1.611 1.00 46.56 155 ASP A CA 1
ATOM 1254 C C . ASP A 1 155 ? 16.618 11.744 0.991 1.00 46.56 155 ASP A C 1
ATOM 1256 O O . ASP A 1 155 ? 16.652 12.948 1.236 1.00 46.56 155 ASP A O 1
ATOM 1260 N N . PHE A 1 156 ? 15.669 11.211 0.217 1.00 50.97 156 PHE A N 1
ATOM 1261 C CA . PHE A 1 156 ? 14.526 11.929 -0.338 1.00 50.97 156 PHE A CA 1
ATOM 1262 C C . PHE A 1 156 ? 13.321 11.771 0.588 1.00 50.97 156 PHE A C 1
ATOM 1264 O O . PHE A 1 156 ? 12.451 10.929 0.370 1.00 50.97 156 PHE A O 1
ATOM 1271 N N . TYR A 1 157 ? 13.303 12.555 1.661 1.00 48.84 157 TYR A N 1
ATOM 1272 C CA . TYR A 1 157 ? 12.177 12.607 2.584 1.00 48.84 157 TYR A CA 1
ATOM 1273 C C . TYR A 1 157 ? 11.035 13.396 1.936 1.00 48.84 157 TYR A C 1
ATOM 1275 O O . TYR A 1 157 ? 11.096 14.621 1.871 1.00 48.84 157 TYR A O 1
ATOM 1283 N N . TYR A 1 158 ? 10.008 12.708 1.439 1.00 54.38 158 TYR A N 1
ATOM 1284 C CA . TYR A 1 158 ? 8.704 13.338 1.251 1.00 54.38 158 TYR A CA 1
ATOM 1285 C C . TYR A 1 158 ? 7.945 13.143 2.573 1.00 54.38 158 TYR A C 1
ATOM 1287 O O . TYR A 1 158 ? 7.675 12.000 2.958 1.00 54.38 158 TYR A O 1
ATOM 1295 N N . PRO A 1 159 ? 7.730 14.215 3.358 1.00 68.50 159 PRO A N 1
ATOM 1296 C CA . PRO A 1 159 ? 7.032 14.108 4.626 1.00 68.50 159 PRO A CA 1
ATOM 1297 C C . PRO A 1 159 ? 5.636 13.536 4.391 1.00 68.50 159 PRO A C 1
ATOM 1299 O O . PRO A 1 159 ? 4.904 14.011 3.526 1.00 68.50 159 PRO A O 1
ATOM 1302 N N . ILE A 1 160 ? 5.265 12.528 5.183 1.00 79.69 160 ILE A N 1
ATOM 1303 C CA . ILE A 1 160 ? 3.895 12.005 5.200 1.00 79.69 160 ILE A CA 1
ATOM 1304 C C . ILE A 1 160 ? 2.927 13.186 5.335 1.00 79.69 160 ILE A C 1
ATOM 1306 O O . ILE A 1 160 ? 3.072 13.997 6.253 1.00 79.69 160 ILE A O 1
ATOM 1310 N N . GLY A 1 161 ? 1.945 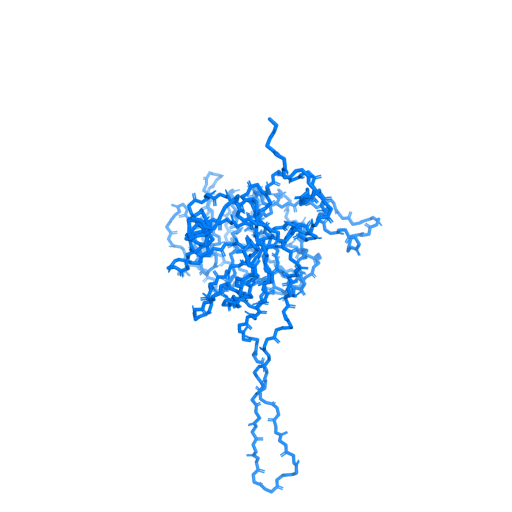13.269 4.439 1.00 74.75 161 GLY A N 1
ATOM 1311 C CA . GLY A 1 161 ? 0.920 14.308 4.473 1.00 74.75 161 GLY A CA 1
ATOM 1312 C C . GLY A 1 161 ? 1.362 15.687 3.981 1.00 74.75 161 GLY A C 1
ATOM 1313 O O . GLY A 1 161 ? 0.669 16.673 4.248 1.00 74.75 161 GLY A O 1
ATOM 1314 N N . GLU A 1 162 ? 2.474 15.791 3.245 1.00 78.94 162 GLU A N 1
ATOM 1315 C CA . GLU A 1 162 ? 2.868 17.036 2.579 1.00 78.94 162 GLU A CA 1
ATOM 1316 C C . GLU A 1 162 ? 1.728 17.567 1.688 1.00 78.94 162 GLU A C 1
ATOM 1318 O O . GLU A 1 162 ? 1.262 16.908 0.759 1.00 78.94 162 GLU A O 1
ATOM 1323 N N . GLY A 1 163 ? 1.249 18.778 1.986 1.00 80.38 163 GLY A N 1
ATOM 1324 C CA . GLY A 1 163 ? 0.131 19.402 1.269 1.00 80.38 163 GLY A CA 1
ATOM 1325 C C . GLY A 1 163 ? -1.259 18.845 1.611 1.00 80.38 163 GLY A C 1
ATOM 1326 O O . GLY A 1 163 ? -2.241 19.299 1.026 1.00 80.38 163 GLY A O 1
ATOM 1327 N N . ARG A 1 164 ? -1.358 17.895 2.551 1.00 83.44 164 ARG A N 1
ATOM 1328 C CA . ARG A 1 164 ? -2.626 17.322 3.046 1.00 83.44 164 ARG A CA 1
ATOM 1329 C C . ARG A 1 164 ? -2.891 17.613 4.527 1.00 83.44 164 ARG A C 1
ATOM 1331 O O . ARG A 1 164 ? -4.021 17.431 4.970 1.00 83.44 164 ARG A O 1
ATOM 1338 N N . ILE A 1 165 ? -1.874 18.057 5.264 1.00 87.00 165 ILE A N 1
ATOM 1339 C CA . ILE A 1 165 ? -1.942 18.407 6.688 1.00 87.00 165 ILE A CA 1
ATOM 1340 C C . ILE A 1 165 ? -1.872 19.927 6.841 1.00 87.00 165 ILE A C 1
ATOM 1342 O O . ILE A 1 165 ? -1.029 20.581 6.222 1.00 87.00 165 ILE A O 1
ATOM 1346 N N . ASN A 1 166 ? -2.753 20.485 7.669 1.00 86.94 166 ASN A N 1
ATOM 1347 C CA . ASN A 1 166 ? -2.841 21.919 7.927 1.00 86.94 166 ASN A CA 1
ATOM 1348 C C . ASN A 1 166 ? -2.186 22.316 9.255 1.00 86.94 166 ASN A C 1
ATOM 1350 O O . ASN A 1 166 ? -2.026 21.513 10.175 1.00 86.94 166 ASN A O 1
ATOM 1354 N N . GLU A 1 167 ? -1.858 23.603 9.381 1.00 81.12 167 GLU A N 1
ATOM 1355 C CA . GLU A 1 167 ? -1.459 24.195 10.658 1.00 81.12 167 GLU A CA 1
ATOM 1356 C C . GLU A 1 167 ? -2.628 24.094 11.658 1.00 81.12 167 GLU A C 1
ATOM 1358 O O . GLU A 1 167 ? -3.666 24.731 11.480 1.00 81.12 167 GLU A O 1
ATOM 1363 N N . GLY A 1 168 ? -2.470 23.257 12.688 1.00 84.00 168 GLY A N 1
ATOM 1364 C CA . GLY A 1 168 ? -3.499 22.969 13.696 1.00 84.00 168 GLY A CA 1
ATOM 1365 C C . GLY A 1 168 ? -3.938 21.504 13.758 1.00 84.00 168 GLY A C 1
ATOM 1366 O O . GLY A 1 168 ? -4.568 21.114 14.740 1.00 84.00 168 GLY A O 1
ATOM 1367 N N . ASP A 1 169 ? -3.570 20.693 12.765 1.00 88.12 169 ASP A N 1
ATOM 1368 C CA . ASP A 1 169 ? -3.786 19.247 12.810 1.00 88.12 169 ASP A CA 1
ATOM 1369 C C . ASP A 1 169 ? -2.907 18.578 13.887 1.00 88.12 169 ASP A C 1
ATOM 1371 O O . ASP A 1 169 ? -1.831 19.090 14.230 1.00 88.12 169 ASP A O 1
ATOM 1375 N N . PRO A 1 170 ? -3.338 17.425 14.439 1.00 86.62 170 PRO A N 1
ATOM 1376 C CA . PRO A 1 170 ? -2.526 16.673 15.384 1.00 86.62 170 PRO A CA 1
ATOM 1377 C C . PRO A 1 170 ? -1.216 16.185 14.737 1.00 86.62 170 PRO A C 1
ATOM 1379 O O . PRO A 1 170 ? -1.135 16.019 13.517 1.00 86.62 170 PRO A O 1
ATOM 1382 N N . PRO A 1 171 ? -0.166 15.926 15.537 1.00 88.31 171 PRO A N 1
ATOM 1383 C CA . PRO A 1 171 ? 1.064 15.350 15.011 1.00 88.31 171 PRO A CA 1
ATOM 1384 C C . PRO A 1 171 ? 0.785 13.971 14.402 1.00 88.31 171 PRO A C 1
ATOM 1386 O O . PRO A 1 171 ? 0.068 13.156 14.984 1.00 88.31 171 PRO A O 1
ATOM 1389 N N . VAL A 1 172 ? 1.383 13.696 13.239 1.00 90.88 172 VAL A N 1
ATOM 1390 C CA . VAL A 1 172 ? 1.279 12.381 12.595 1.00 90.88 172 VAL A CA 1
ATOM 1391 C C . VAL A 1 172 ? 1.995 11.351 13.455 1.00 90.88 172 VAL A C 1
ATOM 1393 O O . VAL A 1 172 ? 3.221 11.347 13.567 1.00 90.88 172 VAL A O 1
ATOM 1396 N N . GLN A 1 173 ? 1.209 10.465 14.047 1.00 93.75 173 GLN A N 1
ATOM 1397 C CA . GLN A 1 173 ? 1.674 9.352 14.856 1.00 93.75 173 GLN A CA 1
ATOM 1398 C C . GLN A 1 173 ? 0.798 8.129 14.586 1.00 93.75 173 GLN A C 1
ATOM 1400 O O . GLN A 1 173 ? -0.314 8.239 14.071 1.00 93.75 173 GLN A O 1
ATOM 1405 N N . TYR A 1 174 ? 1.324 6.955 14.921 1.00 96.69 174 TYR A N 1
ATOM 1406 C CA . TYR A 1 174 ? 0.676 5.666 14.664 1.00 96.69 174 TYR A CA 1
ATOM 1407 C C . TYR A 1 174 ? 0.715 4.741 15.881 1.00 96.69 174 TYR A C 1
ATOM 1409 O O . TYR A 1 174 ? 0.431 3.553 15.760 1.00 96.69 174 TYR A O 1
ATOM 1417 N N . VAL A 1 175 ? 1.092 5.282 17.040 1.00 98.00 175 VAL A N 1
ATOM 1418 C CA . VAL A 1 175 ? 1.102 4.610 18.339 1.00 98.00 175 VAL A CA 1
ATOM 1419 C C . VAL A 1 175 ? 0.431 5.554 19.324 1.00 98.00 175 VAL A C 1
ATOM 1421 O O . VAL A 1 175 ? 0.784 6.730 19.370 1.00 98.00 175 VAL A O 1
ATOM 1424 N N . PHE A 1 176 ? -0.534 5.047 20.080 1.00 98.19 176 PHE A N 1
ATOM 1425 C CA . PHE A 1 176 ? -1.405 5.848 20.933 1.00 98.19 176 PHE A CA 1
ATOM 1426 C C . PHE A 1 176 ? -1.634 5.153 22.270 1.00 98.19 176 PHE A C 1
ATOM 1428 O O . PHE A 1 176 ? -1.556 3.924 22.367 1.00 98.19 176 PHE A O 1
ATOM 1435 N N . THR A 1 177 ? -1.945 5.953 23.284 1.00 97.88 177 THR A N 1
ATOM 1436 C CA . THR A 1 177 ? -2.281 5.481 24.641 1.00 97.88 177 THR A CA 1
ATOM 1437 C C . THR A 1 177 ? -3.603 6.056 25.148 1.00 97.88 177 THR A C 1
ATOM 1439 O O . THR A 1 177 ? -4.102 5.681 26.204 1.00 97.88 177 THR A O 1
ATOM 1442 N N . GLU A 1 178 ? -4.189 6.974 24.385 1.00 97.12 178 GLU A N 1
ATOM 1443 C CA . GLU A 1 178 ? -5.423 7.671 24.688 1.00 97.12 178 GLU A CA 1
ATOM 1444 C C . GLU A 1 178 ? -6.635 6.897 24.157 1.00 97.12 178 GLU A C 1
ATOM 1446 O O . GLU A 1 178 ? -6.577 6.231 23.124 1.00 97.12 178 GLU A O 1
ATOM 1451 N N . ASN A 1 179 ? -7.787 7.036 24.817 1.00 97.31 179 ASN A N 1
ATOM 1452 C CA . ASN A 1 179 ? -9.041 6.456 24.327 1.00 97.31 179 ASN A CA 1
ATOM 1453 C C . ASN A 1 179 ? -9.569 7.126 23.055 1.00 97.31 179 ASN A C 1
ATOM 1455 O O . ASN A 1 179 ? -10.385 6.528 22.362 1.00 97.31 179 ASN A O 1
ATOM 1459 N N . THR A 1 180 ? -9.133 8.348 22.755 1.00 97.75 180 THR A N 1
ATOM 1460 C CA . THR A 1 180 ? -9.522 9.092 21.554 1.00 97.75 180 THR A CA 1
ATOM 1461 C C . THR A 1 180 ? -8.289 9.668 20.883 1.00 97.75 180 THR A C 1
ATOM 1463 O O . THR A 1 180 ? -7.508 10.359 21.538 1.00 97.75 180 THR A O 1
ATOM 1466 N N . PHE A 1 181 ? -8.126 9.409 19.592 1.00 97.69 181 PHE A N 1
ATOM 1467 C CA . PHE A 1 181 ? -6.977 9.856 18.804 1.00 97.69 181 PHE A CA 1
ATOM 1468 C C . PHE A 1 181 ? -7.318 9.854 17.312 1.00 97.69 181 PHE A C 1
ATOM 1470 O O . PHE A 1 181 ? -8.343 9.304 16.916 1.00 97.69 181 PHE A O 1
ATOM 1477 N N . SER A 1 182 ? -6.446 10.423 16.481 1.00 97.06 182 SER A N 1
ATOM 1478 C CA . SER A 1 182 ? -6.627 10.457 15.027 1.00 97.06 182 SER A CA 1
ATOM 1479 C C . SER A 1 182 ? -5.453 9.779 14.320 1.00 97.06 182 SER A C 1
ATOM 1481 O O . SER A 1 182 ? -4.293 10.025 14.646 1.00 97.06 182 SER A O 1
ATOM 1483 N N . VAL A 1 183 ? -5.755 8.930 13.3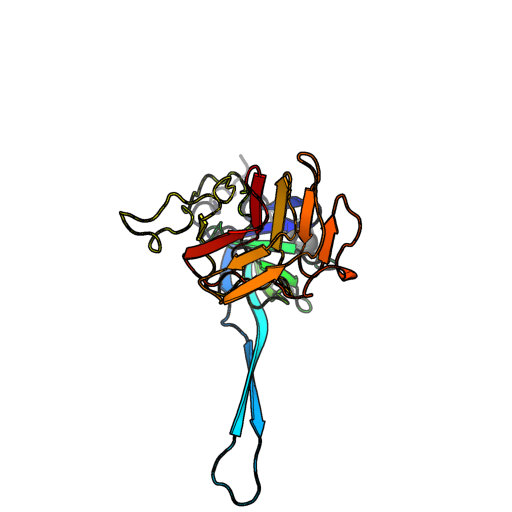38 1.00 97.25 183 VAL A N 1
ATOM 1484 C CA . VAL A 1 183 ? -4.780 8.228 12.490 1.00 97.25 183 VAL A CA 1
ATOM 1485 C C . VAL A 1 183 ? -4.811 8.848 11.101 1.00 97.25 183 VAL A C 1
ATOM 1487 O O . VAL A 1 183 ? -5.870 8.915 10.478 1.00 97.25 183 VAL A O 1
ATOM 1490 N N . PHE A 1 184 ? -3.661 9.285 10.594 1.00 96.56 184 PHE A N 1
ATOM 1491 C CA . PHE A 1 184 ? -3.572 9.863 9.256 1.00 96.56 184 PHE A CA 1
ATOM 1492 C C . PHE A 1 184 ? -3.288 8.791 8.200 1.00 96.56 184 PHE A C 1
ATOM 1494 O O . PHE A 1 184 ? -2.315 8.051 8.299 1.00 96.56 184 PHE A O 1
ATOM 1501 N N . ASN A 1 185 ? -4.115 8.710 7.164 1.00 96.38 185 ASN A N 1
ATOM 1502 C CA . ASN A 1 185 ? -3.880 7.857 6.007 1.00 96.38 185 ASN A CA 1
ATOM 1503 C C . ASN A 1 185 ? -3.507 8.718 4.793 1.00 96.38 185 ASN A C 1
ATOM 1505 O O . ASN A 1 185 ? -4.373 9.330 4.170 1.00 96.38 185 ASN A O 1
ATOM 1509 N N . ASP A 1 186 ? -2.228 8.717 4.422 1.00 93.62 186 ASP A N 1
ATOM 1510 C CA . ASP A 1 186 ? -1.702 9.501 3.294 1.00 93.62 186 ASP A CA 1
ATOM 1511 C C . ASP A 1 186 ? -1.976 8.875 1.911 1.00 93.62 186 ASP A C 1
ATOM 1513 O O . ASP A 1 186 ? -1.494 9.348 0.883 1.00 93.62 186 ASP A O 1
ATOM 1517 N N . SER A 1 187 ? -2.745 7.786 1.870 1.00 94.38 187 SER A N 1
ATOM 1518 C CA . SER A 1 187 ? -3.174 7.150 0.624 1.00 94.38 187 SER A CA 1
ATOM 1519 C C . SER A 1 187 ? -4.156 8.029 -0.150 1.00 94.38 187 SER A C 1
ATOM 1521 O O . SER A 1 187 ? -4.937 8.787 0.427 1.00 94.38 187 SER A O 1
ATOM 1523 N N . ASP A 1 188 ? -4.220 7.837 -1.465 1.00 92.94 188 ASP A N 1
ATOM 1524 C CA . ASP A 1 188 ? -5.257 8.438 -2.319 1.00 92.94 188 ASP A CA 1
ATOM 1525 C C . ASP A 1 188 ? -6.604 7.710 -2.224 1.00 92.94 188 ASP A C 1
ATOM 1527 O O . ASP A 1 188 ? -7.623 8.191 -2.719 1.00 92.94 188 ASP A O 1
ATOM 1531 N N . ILE A 1 189 ? -6.610 6.545 -1.580 1.00 94.06 189 ILE A N 1
ATOM 1532 C CA . ILE A 1 189 ? -7.755 5.649 -1.453 1.00 94.06 189 ILE A CA 1
ATOM 1533 C C . ILE A 1 189 ? -7.957 5.210 -0.002 1.00 94.06 189 ILE A C 1
ATOM 1535 O O . ILE A 1 189 ? -7.055 5.290 0.834 1.00 94.06 189 ILE A O 1
ATOM 1539 N N . THR A 1 190 ? -9.143 4.678 0.280 1.00 96.75 190 THR A N 1
ATOM 1540 C CA . THR A 1 190 ? -9.416 3.965 1.527 1.00 96.75 190 THR A CA 1
ATOM 1541 C C . THR A 1 190 ? -8.571 2.693 1.604 1.00 96.75 190 THR A C 1
ATOM 1543 O O . THR A 1 190 ? -8.597 1.872 0.683 1.00 96.75 190 THR A O 1
ATOM 1546 N N . VAL A 1 191 ? -7.869 2.503 2.720 1.00 97.12 191 VAL A N 1
ATOM 1547 C CA . VAL A 1 191 ? -7.150 1.262 3.014 1.00 97.12 191 VAL A CA 1
ATOM 1548 C C . VAL A 1 191 ? -8.130 0.245 3.595 1.00 97.12 191 VAL A C 1
ATOM 1550 O O . VAL A 1 191 ? -8.744 0.491 4.638 1.00 97.12 191 VAL A O 1
ATOM 1553 N N . ASP A 1 192 ? -8.294 -0.894 2.914 1.00 96.25 192 ASP A N 1
ATOM 1554 C CA . ASP A 1 192 ? -9.208 -1.968 3.319 1.00 96.25 192 ASP A CA 1
ATOM 1555 C C . ASP A 1 192 ? -8.438 -3.262 3.659 1.00 96.25 192 ASP A C 1
ATOM 1557 O O . ASP A 1 192 ? -7.793 -3.847 2.786 1.00 96.25 192 ASP A O 1
ATOM 1561 N N . PRO A 1 193 ? -8.540 -3.780 4.899 1.00 95.94 193 PRO A N 1
ATOM 1562 C CA . PRO A 1 193 ? -7.827 -4.986 5.336 1.00 95.94 193 PRO A CA 1
ATOM 1563 C C . PRO A 1 193 ? -8.226 -6.281 4.602 1.00 95.94 193 PRO A C 1
ATOM 1565 O O . PRO A 1 193 ? -7.647 -7.338 4.855 1.00 95.94 193 PRO A O 1
ATOM 1568 N N . ARG A 1 194 ? -9.239 -6.256 3.723 1.00 93.94 194 ARG A N 1
ATOM 1569 C CA . ARG A 1 194 ? -9.622 -7.413 2.891 1.00 93.94 194 ARG A CA 1
ATOM 1570 C C . ARG A 1 194 ? -8.609 -7.733 1.799 1.00 93.94 194 ARG A C 1
ATOM 1572 O O . ARG A 1 194 ? -8.520 -8.886 1.381 1.00 93.94 194 ARG A O 1
ATOM 1579 N N . ASN A 1 195 ? -7.923 -6.719 1.288 1.00 90.62 195 ASN A N 1
ATOM 1580 C CA . ASN A 1 195 ? -7.015 -6.830 0.149 1.00 90.62 195 ASN A CA 1
ATOM 1581 C C . ASN A 1 195 ? -5.733 -6.003 0.309 1.00 90.62 195 ASN A C 1
ATOM 1583 O O . ASN A 1 195 ? -4.918 -5.994 -0.610 1.00 90.62 195 ASN A O 1
ATOM 1587 N N . MET A 1 196 ? -5.561 -5.325 1.443 1.00 94.31 196 MET A N 1
ATOM 1588 C CA . MET A 1 196 ? -4.384 -4.530 1.775 1.00 94.31 196 MET A CA 1
ATOM 1589 C C . MET A 1 196 ? -3.816 -4.953 3.125 1.00 94.31 196 MET A C 1
ATOM 1591 O O . MET A 1 196 ? -4.543 -5.425 4.004 1.00 94.31 196 MET A O 1
ATOM 1595 N N . ASP A 1 197 ? -2.511 -4.755 3.287 1.00 91.12 197 ASP A N 1
ATOM 1596 C CA . ASP A 1 197 ? -1.806 -5.106 4.512 1.00 91.12 197 ASP A CA 1
ATOM 1597 C C . ASP A 1 197 ? -2.069 -4.043 5.581 1.00 91.12 197 ASP A C 1
ATOM 1599 O O . ASP A 1 197 ? -1.569 -2.917 5.513 1.00 91.12 197 ASP A O 1
ATOM 1603 N N . VAL A 1 198 ? -2.864 -4.424 6.580 1.00 95.81 198 VAL A N 1
ATOM 1604 C CA . VAL A 1 198 ? -3.169 -3.610 7.757 1.00 95.81 198 VAL A CA 1
ATOM 1605 C C . VAL A 1 198 ? -2.985 -4.462 9.000 1.00 95.81 198 VAL A C 1
ATOM 1607 O O . VAL A 1 198 ? -3.577 -5.539 9.125 1.00 95.81 198 VAL A O 1
ATOM 1610 N N . LEU A 1 199 ? -2.193 -3.950 9.934 1.00 97.88 199 LEU A N 1
ATOM 1611 C CA . LEU A 1 199 ? -2.025 -4.503 11.263 1.00 97.88 199 LEU A CA 1
ATOM 1612 C C . LEU A 1 199 ? -2.402 -3.443 12.297 1.00 97.88 199 LEU A C 1
ATOM 1614 O O . LEU A 1 199 ? -1.748 -2.411 12.411 1.00 97.88 199 LEU A O 1
ATOM 1618 N N . ILE A 1 200 ? -3.447 -3.722 13.071 1.00 98.44 200 ILE A N 1
ATOM 1619 C CA . ILE A 1 200 ? -3.770 -2.962 14.281 1.00 98.44 200 ILE A CA 1
ATOM 1620 C C . ILE A 1 200 ? -3.400 -3.841 15.471 1.00 98.44 200 ILE A C 1
ATOM 1622 O O . ILE A 1 200 ? -3.936 -4.943 15.619 1.00 98.44 200 ILE A O 1
ATOM 1626 N N . GLU A 1 201 ? -2.472 -3.380 16.303 1.00 98.62 201 GLU A N 1
ATOM 1627 C CA . GLU A 1 201 ? -2.009 -4.109 17.485 1.00 98.62 201 GLU A CA 1
ATOM 1628 C C . GLU A 1 201 ? -2.396 -3.347 18.749 1.00 98.62 201 GLU A C 1
ATOM 1630 O O . GLU A 1 201 ? -2.010 -2.196 18.918 1.00 98.62 201 GLU A O 1
ATOM 1635 N N . PHE A 1 202 ? -3.148 -4.004 19.628 1.00 98.62 202 PHE A N 1
ATOM 1636 C CA . PHE A 1 202 ? -3.546 -3.516 20.942 1.00 98.62 202 PHE A CA 1
ATOM 1637 C C . PHE A 1 202 ? -2.852 -4.352 22.022 1.00 98.62 202 PHE A C 1
ATOM 1639 O O . PHE A 1 202 ? -2.914 -5.584 21.992 1.00 98.62 202 PHE A O 1
ATOM 1646 N N . VAL A 1 203 ? -2.228 -3.690 22.990 1.00 98.50 203 VAL A N 1
ATOM 1647 C CA . VAL A 1 203 ? -1.572 -4.305 24.148 1.00 98.50 203 VAL A CA 1
ATOM 1648 C C . VAL A 1 203 ? -2.108 -3.643 25.405 1.00 98.50 203 VAL A C 1
ATOM 1650 O O . VAL A 1 203 ? -1.969 -2.434 25.563 1.00 98.50 203 VAL A O 1
ATOM 1653 N N . GLY A 1 204 ? -2.717 -4.415 26.297 1.00 97.25 204 GLY A N 1
ATOM 1654 C CA . GLY A 1 204 ? -3.263 -3.870 27.536 1.00 97.25 204 GLY A CA 1
ATOM 1655 C C . GLY A 1 204 ? -4.400 -4.693 28.116 1.00 97.25 204 GLY A C 1
ATOM 1656 O O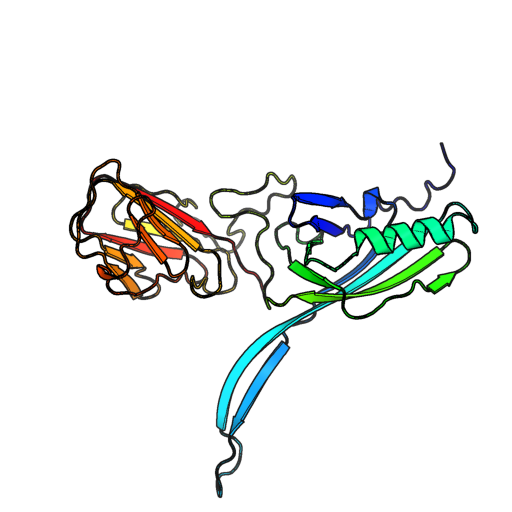 . GLY A 1 204 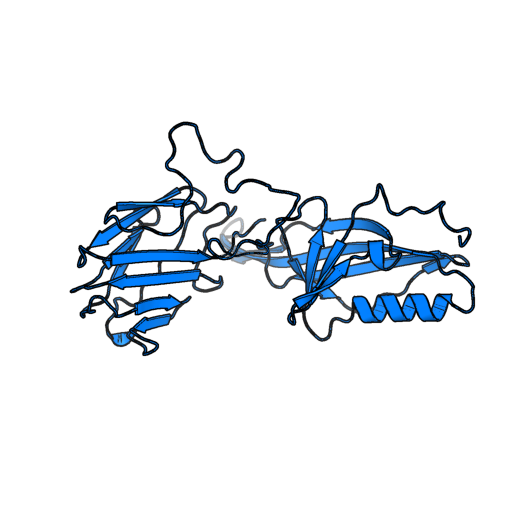? -4.904 -5.643 27.504 1.00 97.25 204 GLY A O 1
ATOM 1657 N N . GLU A 1 205 ? -4.817 -4.316 29.321 1.00 97.31 205 GLU A N 1
ATOM 1658 C CA . GLU A 1 205 ? -5.993 -4.904 29.952 1.00 97.31 205 GLU A CA 1
ATOM 1659 C C . GLU A 1 205 ? -7.267 -4.380 29.281 1.00 97.31 205 GLU A C 1
ATOM 1661 O O . GLU A 1 205 ? -7.427 -3.179 29.056 1.00 97.31 205 GLU A O 1
ATOM 1666 N N . SER A 1 206 ? -8.181 -5.290 28.953 1.00 97.56 206 SER A N 1
ATOM 1667 C CA . SER A 1 206 ? -9.478 -4.927 28.392 1.00 97.56 206 SER A CA 1
ATOM 1668 C C . SER A 1 206 ? -10.575 -5.889 28.824 1.00 97.56 206 SER A C 1
ATOM 1670 O O . SER A 1 206 ? -10.321 -7.060 29.118 1.00 97.56 206 SER A O 1
ATOM 1672 N N . ASN A 1 207 ? -11.805 -5.392 28.831 1.00 97.50 207 ASN A N 1
ATOM 1673 C CA . ASN A 1 207 ? -13.021 -6.173 28.968 1.00 97.50 207 ASN A CA 1
ATOM 1674 C C . ASN A 1 207 ? -14.066 -5.621 27.993 1.00 97.50 207 ASN A C 1
ATOM 1676 O O . ASN A 1 207 ? -14.406 -4.441 28.067 1.00 97.50 207 ASN A O 1
ATOM 1680 N N . ASP A 1 208 ? -14.546 -6.470 27.085 1.00 97.00 208 ASP A N 1
ATOM 1681 C CA . ASP A 1 208 ? -15.441 -6.092 25.985 1.00 97.00 208 ASP A CA 1
ATOM 1682 C C . ASP A 1 208 ? -14.852 -4.990 25.077 1.00 97.00 208 ASP A C 1
ATOM 1684 O O . ASP A 1 208 ? -15.508 -4.001 24.734 1.00 97.00 208 ASP A O 1
ATOM 1688 N N . LEU A 1 209 ? -13.578 -5.162 24.691 1.00 98.38 209 LEU A N 1
ATOM 1689 C CA . LEU A 1 209 ? -12.825 -4.206 23.873 1.00 98.38 209 LEU A CA 1
ATOM 1690 C C . LEU A 1 209 ? -13.570 -3.861 22.582 1.00 98.38 209 LEU A C 1
ATOM 1692 O O . LEU A 1 209 ? -13.923 -4.743 21.794 1.00 98.38 209 LEU A O 1
ATOM 1696 N N . THR A 1 210 ? -13.722 -2.565 22.324 1.00 98.56 210 THR A N 1
ATOM 1697 C CA . THR A 1 210 ? -14.233 -2.042 21.058 1.00 98.56 210 THR A CA 1
ATOM 1698 C C . THR A 1 210 ? -13.287 -0.983 20.511 1.00 98.56 210 THR A C 1
ATOM 1700 O O . THR A 1 210 ? -12.934 -0.035 21.209 1.00 98.56 210 THR A O 1
ATOM 1703 N N . ILE A 1 211 ? -12.915 -1.149 19.242 1.00 98.56 211 ILE A N 1
ATOM 1704 C CA . ILE A 1 211 ? -12.110 -0.209 18.462 1.00 98.56 211 ILE A CA 1
ATOM 1705 C C . ILE A 1 211 ? -13.020 0.353 17.376 1.00 98.56 211 ILE A C 1
ATOM 1707 O O . ILE A 1 211 ? -13.529 -0.396 16.531 1.00 98.56 211 ILE A O 1
ATOM 1711 N N . ARG A 1 212 ? -13.250 1.663 17.404 1.00 98.69 212 ARG A N 1
ATOM 1712 C CA . ARG A 1 212 ? -14.177 2.328 16.494 1.00 98.69 212 ARG A CA 1
ATOM 1713 C C . ARG A 1 212 ? -13.469 3.399 15.686 1.00 98.69 212 ARG A C 1
ATOM 1715 O O . ARG A 1 212 ? -12.869 4.287 16.273 1.00 98.69 212 ARG A O 1
ATOM 1722 N N . ASN A 1 213 ? -13.601 3.332 14.365 1.00 98.56 213 ASN A N 1
ATOM 1723 C CA . ASN A 1 213 ? -13.277 4.436 13.472 1.00 98.56 213 ASN A CA 1
ATOM 1724 C C . ASN A 1 213 ? -14.552 5.274 13.281 1.00 98.56 213 ASN A C 1
ATOM 1726 O O . ASN A 1 213 ? -15.537 4.815 12.696 1.00 98.56 213 ASN A O 1
ATOM 1730 N N . LEU A 1 214 ? -14.558 6.486 13.825 1.00 98.56 214 LEU A N 1
ATOM 1731 C CA . LEU A 1 214 ? -15.673 7.424 13.753 1.00 98.56 214 LEU A CA 1
ATOM 1732 C C . LEU A 1 214 ? -15.849 7.996 12.341 1.00 98.56 214 LEU A C 1
ATOM 1734 O O . LEU A 1 214 ? -16.985 8.244 11.941 1.00 98.56 214 LEU A O 1
ATOM 1738 N N . THR A 1 215 ? -14.762 8.138 11.577 1.00 98.12 215 THR A N 1
ATOM 1739 C CA . THR A 1 215 ? -14.774 8.669 10.204 1.00 98.12 215 THR A CA 1
ATOM 1740 C C . THR A 1 215 ? -15.472 7.714 9.237 1.00 98.12 215 THR A C 1
ATOM 1742 O O . THR A 1 215 ? -16.372 8.123 8.507 1.00 98.12 215 THR A O 1
ATOM 1745 N N . THR A 1 216 ? -15.124 6.423 9.263 1.00 97.62 216 THR A N 1
ATOM 1746 C CA . THR A 1 216 ? -15.742 5.411 8.378 1.00 97.62 216 THR A CA 1
ATOM 1747 C C . THR A 1 216 ? -17.030 4.813 8.951 1.00 97.62 216 THR A C 1
ATOM 1749 O O . THR A 1 216 ? -17.807 4.181 8.230 1.00 97.62 216 THR A O 1
ATOM 1752 N N . GLY A 1 217 ? -17.253 4.969 10.260 1.00 97.88 217 GLY A N 1
ATOM 1753 C CA . GLY A 1 217 ? -18.321 4.307 11.010 1.00 97.88 217 GLY A CA 1
ATOM 1754 C C . GLY A 1 217 ? -18.056 2.824 11.301 1.00 97.88 217 GLY A C 1
ATOM 1755 O O . GLY A 1 217 ? -18.916 2.152 11.886 1.00 97.88 217 GLY A O 1
ATOM 1756 N N . ASP A 1 218 ? -16.889 2.300 10.914 1.00 98.31 218 ASP A N 1
ATOM 1757 C CA . ASP A 1 218 ? -16.499 0.919 11.172 1.00 98.31 218 ASP A CA 1
ATOM 1758 C C . ASP A 1 218 ? -16.221 0.709 12.673 1.00 98.31 218 ASP A C 1
ATOM 1760 O O . ASP A 1 218 ? -15.578 1.517 13.342 1.00 98.31 218 ASP A O 1
ATOM 1764 N N . ALA A 1 219 ? -16.704 -0.407 13.221 1.00 98.25 219 ALA A N 1
ATOM 1765 C CA . ALA A 1 219 ? -16.493 -0.770 14.620 1.00 98.25 219 ALA A CA 1
ATOM 1766 C C . ALA A 1 219 ? -16.186 -2.260 14.732 1.00 98.25 219 ALA A C 1
ATOM 1768 O O . ALA A 1 219 ? -17.011 -3.101 14.353 1.00 98.25 219 ALA A O 1
ATOM 1769 N N . TRP A 1 220 ? -15.024 -2.588 15.283 1.00 98.50 220 TRP A N 1
ATOM 1770 C CA . TRP A 1 220 ? -14.656 -3.947 15.659 1.00 98.50 220 TRP A CA 1
ATOM 1771 C C . TRP A 1 220 ? -14.821 -4.112 17.166 1.00 98.50 220 TRP A C 1
ATOM 1773 O O . TRP A 1 220 ? -14.423 -3.235 17.929 1.00 98.50 220 TRP A O 1
ATOM 1783 N N . SER A 1 221 ? -15.407 -5.228 17.595 1.00 98.25 221 SER A N 1
ATOM 1784 C CA . SER A 1 221 ? -15.601 -5.523 19.016 1.00 98.25 221 SER A CA 1
ATOM 1785 C C . SER A 1 221 ? -15.252 -6.970 19.339 1.00 98.25 221 SER A C 1
ATOM 1787 O O . SER A 1 221 ? -15.477 -7.865 18.517 1.00 98.25 221 SER A O 1
ATOM 1789 N N . TYR A 1 222 ? -14.737 -7.190 20.546 1.00 98.38 222 TYR A N 1
ATOM 1790 C CA . TYR A 1 222 ? -14.341 -8.483 21.094 1.00 98.38 222 TYR A CA 1
ATOM 1791 C C . TYR A 1 222 ? -15.056 -8.728 22.425 1.00 98.38 222 TYR A C 1
ATOM 1793 O O . TYR A 1 222 ? -14.808 -8.027 23.397 1.00 98.38 222 TYR A O 1
ATOM 1801 N N . ASN A 1 223 ? -15.920 -9.748 22.464 1.00 97.25 223 ASN A N 1
ATOM 1802 C CA . ASN A 1 223 ? -16.698 -10.136 23.646 1.00 97.25 223 ASN A CA 1
ATOM 1803 C C . ASN A 1 223 ? -15.865 -11.056 24.554 1.00 97.25 223 ASN A C 1
ATOM 1805 O O . ASN A 1 223 ? -16.138 -12.254 24.690 1.00 97.25 223 ASN A O 1
ATOM 1809 N N . GLY A 1 224 ? -14.783 -10.517 25.098 1.00 96.06 224 GLY A N 1
ATOM 1810 C CA . GLY A 1 224 ? -13.888 -11.209 26.010 1.00 96.06 224 GLY A CA 1
ATOM 1811 C C . GLY A 1 224 ? -12.955 -10.224 26.700 1.00 96.06 224 GLY A C 1
ATOM 1812 O O . GLY A 1 224 ? -13.139 -9.012 26.616 1.00 96.06 224 GLY A O 1
ATOM 1813 N N . SER A 1 225 ? -11.939 -10.752 27.378 1.00 97.12 225 SER A N 1
ATOM 1814 C CA . SER A 1 225 ? -10.982 -9.941 28.129 1.00 97.12 225 SER A CA 1
ATOM 1815 C C . SER A 1 225 ? -9.532 -10.177 27.711 1.00 97.12 225 SER A C 1
ATOM 1817 O O . SER A 1 225 ? -9.194 -11.199 27.091 1.00 97.12 225 SER A O 1
ATOM 1819 N N . SER A 1 226 ? -8.666 -9.227 28.054 1.00 97.31 226 SER A N 1
ATOM 1820 C CA . SER A 1 226 ? -7.203 -9.295 27.958 1.00 97.31 226 SER A CA 1
ATOM 1821 C C . SER A 1 226 ? -6.567 -8.777 29.246 1.00 97.31 226 SER A C 1
ATOM 1823 O O . SER A 1 226 ? -7.178 -7.986 29.955 1.00 97.31 226 SER A O 1
ATOM 1825 N N . SER A 1 227 ? -5.361 -9.239 29.566 1.00 96.81 227 SER A N 1
ATOM 1826 C CA . SER A 1 227 ? -4.540 -8.719 30.670 1.00 96.81 227 SER A CA 1
ATOM 1827 C C . SER A 1 227 ? -3.475 -7.741 30.159 1.00 96.81 227 SER A C 1
ATOM 1829 O O . SER A 1 227 ? -3.203 -7.703 28.968 1.00 96.81 227 SER A O 1
ATOM 1831 N N . VAL A 1 228 ? -2.815 -7.000 31.055 1.00 94.56 228 VAL A N 1
ATOM 1832 C CA . VAL A 1 228 ? -1.828 -5.943 30.722 1.00 94.56 228 VAL A CA 1
ATOM 1833 C C . VAL A 1 228 ? -0.755 -6.367 29.698 1.00 94.56 228 VAL A C 1
ATOM 1835 O O . VAL A 1 228 ? -0.338 -5.557 28.881 1.00 94.56 228 VAL A O 1
ATOM 1838 N N . GLY A 1 229 ? -0.308 -7.628 29.718 1.00 93.69 229 GLY A N 1
ATOM 1839 C CA . GLY A 1 229 ? 0.699 -8.150 28.781 1.00 93.69 229 GLY A CA 1
ATOM 1840 C C . GLY A 1 229 ? 0.144 -8.908 27.569 1.00 93.69 229 GLY A C 1
ATOM 1841 O O . GLY A 1 229 ? 0.928 -9.412 26.767 1.00 93.69 229 GLY A O 1
ATOM 1842 N N . ASP A 1 230 ? -1.177 -9.048 27.454 1.00 97.75 230 ASP A N 1
ATOM 1843 C CA . ASP A 1 230 ? -1.801 -9.730 26.323 1.00 97.75 230 ASP A CA 1
ATOM 1844 C C . ASP A 1 230 ? -1.798 -8.828 25.086 1.00 97.75 230 ASP A C 1
ATOM 1846 O O . ASP A 1 230 ? -2.054 -7.627 25.166 1.00 97.75 230 ASP A O 1
ATOM 1850 N N . VAL A 1 231 ? -1.579 -9.442 23.924 1.00 98.31 231 VAL A N 1
ATOM 1851 C CA . VAL A 1 231 ? -1.549 -8.762 22.627 1.00 98.31 231 VAL A CA 1
ATOM 1852 C C . VAL A 1 231 ? -2.744 -9.202 21.794 1.00 98.31 231 VAL A C 1
ATOM 1854 O O . VAL A 1 231 ? -2.891 -10.388 21.481 1.00 98.31 231 VAL A O 1
ATOM 1857 N N . ILE A 1 232 ? -3.576 -8.246 21.394 1.00 98.56 232 ILE A N 1
ATOM 1858 C CA . ILE A 1 232 ? -4.650 -8.431 20.421 1.00 98.56 232 ILE A CA 1
ATOM 1859 C C . ILE A 1 232 ? -4.195 -7.849 19.081 1.00 98.56 232 ILE A C 1
ATOM 1861 O O . ILE A 1 232 ? -3.805 -6.689 18.999 1.00 98.56 232 ILE A O 1
ATOM 1865 N N . ARG A 1 233 ? -4.262 -8.649 18.014 1.00 98.50 233 ARG A N 1
ATOM 1866 C CA . ARG A 1 233 ? -3.915 -8.238 16.647 1.00 98.50 233 ARG A CA 1
ATOM 1867 C C . ARG A 1 233 ? -5.112 -8.365 15.725 1.00 98.50 233 ARG A C 1
ATOM 1869 O O . ARG A 1 233 ? -5.684 -9.451 15.605 1.00 98.50 233 ARG A O 1
ATOM 1876 N N . LEU A 1 234 ? -5.440 -7.278 15.039 1.00 98.00 234 LEU A N 1
ATOM 1877 C CA . LEU A 1 234 ? -6.241 -7.298 13.825 1.00 98.00 234 LEU A CA 1
ATOM 1878 C C . LEU A 1 234 ? -5.265 -7.309 12.647 1.00 98.00 234 LEU A C 1
ATOM 1880 O O . LEU A 1 234 ? -4.696 -6.279 12.304 1.00 98.00 234 LEU A O 1
ATOM 1884 N N . GLU A 1 235 ? -5.028 -8.493 12.089 1.00 96.06 235 GLU A N 1
ATOM 1885 C CA . GLU A 1 235 ? -4.087 -8.732 10.991 1.00 96.06 235 GLU A CA 1
ATOM 1886 C C . GLU A 1 235 ? -4.889 -9.070 9.729 1.00 96.06 235 GLU A C 1
ATOM 1888 O O . GLU A 1 235 ? -5.366 -10.200 9.556 1.00 96.06 235 GLU A O 1
ATOM 1893 N N . GLY A 1 236 ? -5.109 -8.065 8.878 1.00 92.62 236 GLY A N 1
ATOM 1894 C CA . GLY A 1 236 ? -6.039 -8.163 7.755 1.00 92.62 236 GLY A CA 1
ATOM 1895 C C . GLY A 1 236 ? -7.433 -8.599 8.224 1.00 92.62 236 GLY A C 1
ATOM 1896 O O . GLY A 1 236 ? -8.075 -7.947 9.047 1.00 92.62 236 GLY A O 1
ATOM 1897 N N . ILE A 1 237 ? -7.899 -9.751 7.737 1.00 94.31 237 ILE A N 1
ATOM 1898 C CA . ILE A 1 237 ? -9.201 -10.330 8.114 1.00 94.31 237 ILE A CA 1
ATOM 1899 C C . ILE A 1 237 ? -9.179 -11.153 9.414 1.00 94.31 237 ILE A C 1
ATOM 1901 O O . ILE A 1 237 ? -10.205 -11.710 9.815 1.00 94.31 237 ILE A O 1
ATOM 1905 N N . ARG A 1 238 ? -8.015 -11.305 10.053 1.00 96.31 238 ARG A N 1
ATOM 1906 C CA . ARG A 1 238 ? -7.828 -12.172 11.223 1.00 96.31 238 ARG A CA 1
ATOM 1907 C C . ARG A 1 238 ? -7.857 -11.345 12.499 1.00 96.31 238 ARG A C 1
ATOM 1909 O O . ARG A 1 238 ? -7.249 -10.287 12.582 1.00 96.31 238 ARG A O 1
ATOM 1916 N N . SER A 1 239 ? -8.500 -11.883 13.529 1.00 97.81 239 SER A N 1
ATOM 1917 C CA . SER A 1 239 ? -8.404 -11.364 14.895 1.00 97.81 239 SER A CA 1
ATOM 1918 C C . SER A 1 239 ? -7.728 -12.406 15.774 1.00 97.81 239 SER A C 1
ATOM 1920 O O . SER A 1 239 ? -8.214 -13.541 15.874 1.00 97.81 239 SER A O 1
ATOM 1922 N N . LEU A 1 240 ? -6.602 -12.037 16.378 1.00 98.31 240 LEU A N 1
ATOM 1923 C CA . LEU A 1 240 ? -5.755 -12.917 17.174 1.00 98.31 240 LEU A CA 1
ATOM 1924 C C . LEU A 1 240 ? -5.555 -12.336 18.577 1.00 98.31 240 LEU A C 1
ATOM 1926 O O . LEU A 1 240 ? -5.372 -11.134 18.712 1.00 98.31 240 LEU A O 1
ATOM 1930 N N . LYS A 1 241 ? -5.519 -13.188 19.599 1.00 98.19 241 LYS A N 1
ATOM 1931 C CA . LYS A 1 241 ? -5.036 -12.874 20.946 1.00 98.19 241 LYS A CA 1
ATOM 1932 C C . LYS A 1 241 ? -3.853 -13.785 21.252 1.00 98.19 241 LYS A C 1
ATOM 1934 O O . LYS A 1 241 ? -4.000 -15.005 21.202 1.00 98.19 241 LYS A O 1
ATOM 1939 N N . ASN A 1 242 ? -2.678 -13.217 21.518 1.00 97.25 242 ASN A N 1
ATOM 1940 C CA . ASN A 1 242 ? -1.428 -13.960 21.742 1.00 97.25 242 ASN A CA 1
ATOM 1941 C C . ASN A 1 242 ? -1.160 -15.023 20.651 1.00 97.25 242 ASN A C 1
ATOM 1943 O O . ASN A 1 242 ? -0.742 -16.145 20.929 1.00 97.25 242 ASN A O 1
ATOM 1947 N N . GLY A 1 243 ? -1.479 -14.689 19.395 1.00 95.88 243 GLY A N 1
ATOM 1948 C CA . GLY A 1 243 ? -1.339 -15.573 18.232 1.00 95.88 243 GLY A CA 1
ATOM 1949 C C . GLY A 1 243 ? -2.468 -16.593 18.024 1.00 95.88 243 GLY A C 1
ATOM 1950 O O . GLY A 1 243 ? -2.535 -17.205 16.959 1.00 95.88 243 GLY A O 1
ATOM 1951 N N . GLN A 1 244 ? -3.388 -16.763 18.977 1.00 97.44 244 GLN A N 1
ATOM 1952 C CA . GLN A 1 244 ? -4.549 -17.644 18.827 1.00 97.44 244 GLN A CA 1
ATOM 1953 C C . GLN A 1 244 ? -5.747 -16.889 18.265 1.00 97.44 244 GLN A C 1
ATOM 1955 O O . GLN A 1 244 ? -5.988 -15.742 18.623 1.00 97.44 244 GLN A O 1
ATOM 1960 N N . SER A 1 245 ? -6.526 -17.522 17.388 1.00 97.62 245 SER A N 1
ATOM 1961 C CA . SER A 1 245 ? -7.684 -16.849 16.800 1.00 97.62 245 SER A CA 1
ATOM 1962 C C . SER A 1 245 ? -8.790 -16.617 17.825 1.00 97.62 245 SER A C 1
ATOM 1964 O O . SER A 1 245 ? -9.276 -17.559 18.444 1.00 97.62 245 SER A O 1
ATOM 1966 N N . ILE A 1 246 ? -9.234 -15.364 17.921 1.00 97.69 246 ILE A N 1
ATOM 1967 C CA . ILE A 1 246 ? -10.414 -14.941 18.688 1.00 97.69 246 ILE A CA 1
ATOM 1968 C C . ILE A 1 246 ? -11.589 -14.581 17.774 1.00 97.69 246 ILE A C 1
ATOM 1970 O O . ILE A 1 246 ? -12.593 -14.056 18.236 1.00 97.69 246 ILE A O 1
ATOM 1974 N N . PHE A 1 247 ? -11.504 -14.873 16.472 1.00 95.88 247 PHE A N 1
ATOM 1975 C CA . PHE A 1 247 ? -12.500 -14.457 15.475 1.00 95.88 247 PHE A CA 1
ATOM 1976 C C . PHE A 1 247 ? -13.937 -14.907 15.804 1.00 95.88 247 PHE A C 1
ATOM 1978 O O . PHE A 1 247 ? -14.899 -14.217 15.482 1.00 95.88 247 PHE A O 1
ATOM 1985 N N . GLY A 1 248 ? -14.107 -16.048 16.481 1.00 96.62 248 GLY A N 1
ATOM 1986 C CA . GLY A 1 248 ? -15.422 -16.518 16.935 1.00 96.62 248 GLY A CA 1
ATOM 1987 C C . GLY A 1 248 ? -16.056 -15.669 18.046 1.00 96.62 248 GLY A C 1
ATOM 1988 O O . GLY A 1 248 ? -17.267 -15.731 18.229 1.00 96.62 248 GLY A O 1
ATOM 1989 N N . GLN A 1 249 ? -15.252 -14.882 18.762 1.00 97.38 249 GLN A N 1
ATOM 1990 C CA . GLN A 1 249 ? -15.651 -14.026 19.884 1.00 97.38 249 GLN A CA 1
ATOM 1991 C C . GLN A 1 249 ? -15.791 -12.552 19.477 1.00 97.38 249 GLN A C 1
ATOM 1993 O O . GLN A 1 249 ? -16.098 -11.713 20.322 1.00 97.38 249 GLN A O 1
ATOM 1998 N N . THR A 1 250 ? -15.565 -12.219 18.204 1.00 97.94 250 THR A N 1
ATOM 1999 C CA . THR A 1 250 ? -15.706 -10.852 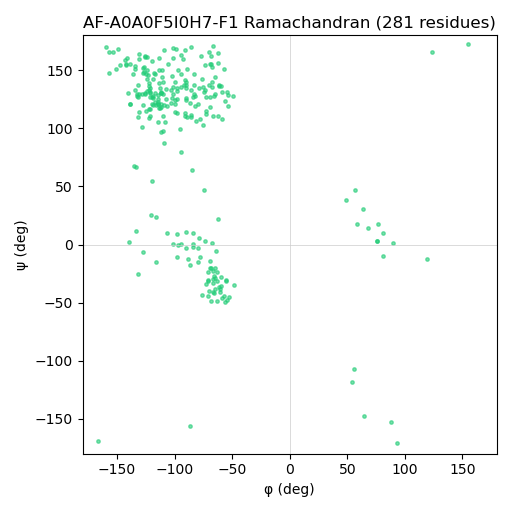17.697 1.00 97.94 250 THR A CA 1
ATOM 2000 C C . THR A 1 250 ? -17.021 -10.660 16.952 1.00 97.94 250 THR A C 1
ATOM 2002 O O . THR A 1 250 ? -17.716 -11.612 16.586 1.00 97.94 250 THR A O 1
ATOM 2005 N N . ASN A 1 251 ? -17.349 -9.407 16.648 1.00 97.69 251 ASN A N 1
ATOM 2006 C CA . ASN A 1 251 ? -18.451 -9.072 15.746 1.00 97.69 251 ASN A CA 1
ATOM 2007 C C . ASN A 1 251 ? -18.153 -9.353 14.254 1.00 97.69 251 ASN A C 1
ATOM 2009 O O . ASN A 1 251 ? -18.996 -9.057 13.405 1.00 97.69 251 ASN A O 1
ATOM 2013 N N . LYS A 1 252 ? -16.974 -9.915 13.930 1.00 96.25 252 LYS A N 1
ATOM 2014 C CA . LYS A 1 252 ? -16.513 -10.276 12.574 1.00 96.25 252 LYS A CA 1
ATOM 2015 C C . LYS A 1 252 ? -16.460 -9.105 11.584 1.00 96.25 252 LYS A C 1
ATOM 2017 O O . LYS A 1 252 ? -16.437 -9.328 10.372 1.00 96.25 252 LYS A O 1
ATOM 2022 N N . LYS A 1 253 ? -16.467 -7.865 12.079 1.00 96.88 253 LYS A N 1
ATOM 2023 C CA . LYS A 1 253 ? -16.276 -6.665 11.260 1.00 96.88 253 LYS A CA 1
ATOM 2024 C C . LYS A 1 253 ? -14.791 -6.369 11.084 1.00 96.88 253 LYS A C 1
ATOM 2026 O O . LYS A 1 253 ? -13.945 -6.990 11.715 1.00 96.88 253 LYS A O 1
ATOM 2031 N N . LEU A 1 254 ? -14.492 -5.437 10.192 1.00 97.00 254 LEU A N 1
ATOM 2032 C CA . LEU A 1 254 ? -13.146 -4.964 9.896 1.00 97.00 254 LEU A CA 1
ATOM 2033 C C . LEU A 1 254 ? -13.125 -3.445 10.041 1.00 97.00 254 LEU A C 1
ATOM 2035 O O . LEU A 1 254 ? -14.186 -2.821 10.025 1.00 97.00 254 LEU A O 1
ATOM 2039 N N . ILE A 1 255 ? -11.930 -2.877 10.168 1.00 97.81 255 ILE A N 1
ATOM 2040 C CA . ILE A 1 255 ? -11.716 -1.434 10.260 1.00 97.81 255 ILE A CA 1
ATOM 2041 C C . ILE A 1 255 ? -11.013 -0.985 8.987 1.00 97.81 255 ILE A C 1
ATOM 2043 O O . ILE A 1 255 ? -9.900 -1.430 8.712 1.00 97.81 255 ILE A O 1
ATOM 2047 N N . ARG A 1 256 ? -11.667 -0.116 8.218 1.00 98.12 256 ARG A N 1
ATOM 2048 C CA . ARG A 1 256 ? -11.050 0.599 7.098 1.00 98.12 256 ARG A CA 1
ATOM 2049 C C . ARG A 1 256 ? -10.507 1.947 7.559 1.00 98.12 256 ARG A C 1
ATOM 2051 O O . ARG A 1 256 ? -10.953 2.477 8.579 1.00 98.12 256 ARG A O 1
ATOM 2058 N N . LEU A 1 257 ? -9.580 2.499 6.783 1.00 98.06 257 LEU A N 1
ATOM 2059 C CA . LEU A 1 257 ? -9.018 3.838 6.972 1.00 98.06 257 LEU A CA 1
ATOM 2060 C C . LEU A 1 257 ? -9.279 4.656 5.707 1.00 98.06 257 LEU A C 1
ATOM 2062 O O . LEU A 1 257 ? -8.693 4.362 4.667 1.00 98.06 257 LEU A O 1
ATOM 2066 N N . ASP A 1 258 ? -10.157 5.655 5.765 1.00 97.88 258 ASP A N 1
ATOM 2067 C CA . ASP A 1 258 ? -10.379 6.567 4.633 1.00 97.88 258 ASP A CA 1
ATOM 2068 C C . ASP A 1 258 ? -9.153 7.451 4.402 1.00 97.88 258 ASP A C 1
ATOM 2070 O O . ASP A 1 258 ? -8.280 7.536 5.260 1.00 97.88 258 ASP A O 1
ATOM 2074 N N . SER A 1 259 ? -9.033 8.067 3.227 1.00 96.56 259 SER A N 1
ATOM 2075 C CA . SER A 1 259 ? -7.939 9.010 2.958 1.00 96.56 259 SER A CA 1
ATOM 2076 C C . SER A 1 259 ? -8.010 10.212 3.911 1.00 96.56 259 SER A C 1
ATOM 2078 O O . SER A 1 259 ? -9.087 10.764 4.135 1.00 96.56 259 SER A O 1
ATOM 2080 N N . GLY A 1 260 ? -6.865 10.635 4.450 1.00 96.00 260 GLY A N 1
ATOM 2081 C CA . GLY A 1 260 ? -6.760 11.723 5.421 1.00 96.00 260 GLY A CA 1
ATOM 2082 C C . GLY A 1 260 ? -6.915 11.275 6.879 1.00 96.00 260 GLY A C 1
ATOM 2083 O O . GLY A 1 260 ? -6.574 10.149 7.248 1.00 96.00 260 GLY A O 1
ATOM 2084 N N . TRP A 1 261 ? -7.383 12.187 7.733 1.00 96.81 261 TRP A N 1
ATOM 2085 C CA . TRP A 1 261 ? -7.549 11.944 9.168 1.00 96.81 261 TRP A CA 1
ATOM 2086 C C . TRP A 1 261 ? -8.738 11.019 9.466 1.00 96.81 261 TRP A C 1
ATOM 2088 O O . TRP A 1 261 ? -9.866 11.265 9.039 1.00 96.81 261 TRP A O 1
ATOM 2098 N N . ASN A 1 262 ? -8.473 9.955 10.225 1.00 98.25 262 ASN A N 1
ATOM 2099 C CA . ASN A 1 262 ? -9.466 9.017 10.739 1.00 98.25 262 ASN A CA 1
ATOM 2100 C C . ASN A 1 262 ? -9.528 9.124 12.259 1.00 98.25 262 ASN A C 1
ATOM 2102 O O . ASN A 1 262 ? -8.542 8.811 12.925 1.00 98.25 262 ASN A O 1
ATOM 2106 N N . ASP A 1 263 ? -10.672 9.523 12.802 1.00 98.38 263 ASP A N 1
ATOM 2107 C CA . ASP A 1 263 ? -10.847 9.676 14.244 1.00 98.38 263 ASP A CA 1
ATOM 2108 C C . ASP A 1 263 ? -11.250 8.349 14.881 1.00 98.38 263 ASP A C 1
ATOM 2110 O O . ASP A 1 263 ? -12.149 7.658 14.397 1.00 98.38 263 ASP A O 1
ATOM 2114 N N . PHE A 1 264 ? -10.597 7.990 15.980 1.00 98.56 264 PHE A N 1
ATOM 2115 C CA . PHE A 1 264 ? -10.794 6.731 16.683 1.00 98.56 264 PHE A CA 1
ATOM 2116 C C . PHE A 1 264 ? -11.292 6.927 18.108 1.00 98.56 264 PHE A C 1
ATOM 2118 O O . PHE A 1 264 ? -10.916 7.870 18.800 1.00 98.56 264 PHE A O 1
ATOM 2125 N N . GLU A 1 265 ? -12.101 5.967 18.549 1.00 98.44 265 GLU A N 1
ATOM 2126 C CA . GLU A 1 265 ? -12.542 5.816 19.931 1.00 98.44 265 GLU A CA 1
ATOM 2127 C C . GLU A 1 265 ? -12.329 4.365 20.389 1.00 98.44 265 GLU A C 1
ATOM 2129 O O . GLU A 1 265 ? -12.742 3.411 19.717 1.00 98.44 265 GLU A O 1
ATOM 2134 N N . ILE A 1 266 ? -11.690 4.203 21.547 1.00 98.38 266 ILE A N 1
ATOM 2135 C CA . ILE A 1 266 ? -11.459 2.927 22.224 1.00 98.38 266 ILE A CA 1
ATOM 2136 C C . ILE A 1 266 ? -12.321 2.867 23.480 1.00 98.38 266 ILE A C 1
ATOM 2138 O O . ILE A 1 266 ? -12.270 3.757 24.331 1.00 98.38 266 ILE A O 1
ATOM 2142 N N . SER A 1 267 ? -13.064 1.775 23.637 1.00 98.00 267 SER A N 1
ATOM 2143 C CA . SER A 1 267 ? -13.826 1.478 24.854 1.00 98.00 267 SER A CA 1
ATOM 2144 C C . SER A 1 267 ? -13.567 0.053 25.337 1.00 98.00 267 SER A C 1
ATOM 2146 O O . SER A 1 267 ? -13.084 -0.793 24.585 1.00 98.00 267 SER A O 1
ATOM 2148 N N . GLY A 1 268 ? -13.842 -0.198 26.619 1.00 97.00 268 GLY A N 1
ATOM 2149 C CA . GLY A 1 268 ? -13.513 -1.470 27.268 1.00 97.00 268 GLY A CA 1
ATOM 2150 C C . GLY A 1 268 ? -12.050 -1.586 27.714 1.00 97.00 268 GLY A C 1
ATOM 2151 O O . GLY A 1 268 ? -11.635 -2.667 28.111 1.00 97.00 268 GLY A O 1
ATOM 2152 N N . ALA A 1 269 ? -11.269 -0.500 27.670 1.00 97.00 269 ALA A N 1
ATOM 2153 C CA . ALA A 1 269 ? -9.883 -0.435 28.142 1.00 97.00 269 ALA A CA 1
ATOM 2154 C C . ALA A 1 269 ? -9.523 0.981 28.627 1.00 97.00 269 ALA A C 1
ATOM 2156 O O . ALA A 1 269 ? -10.080 1.964 28.130 1.00 97.00 269 ALA A O 1
ATOM 2157 N N . SER A 1 270 ? -8.594 1.082 29.582 1.00 93.19 270 SER A N 1
ATOM 2158 C CA . SER A 1 270 ? -8.125 2.362 30.150 1.00 93.19 270 SER A CA 1
ATOM 2159 C C . SER A 1 270 ? -6.606 2.508 30.229 1.00 93.19 270 SER A C 1
ATOM 2161 O O . SER A 1 270 ? -6.123 3.632 30.253 1.00 93.19 270 SER A O 1
ATOM 2163 N N . ASP A 1 271 ? -5.862 1.402 30.297 1.00 95.06 271 ASP A N 1
ATOM 2164 C CA . ASP A 1 271 ? -4.395 1.395 30.297 1.00 95.06 271 ASP A CA 1
ATOM 2165 C C . ASP A 1 271 ? -3.917 0.428 29.212 1.00 95.06 271 ASP A C 1
ATOM 2167 O O . ASP A 1 271 ? -4.027 -0.797 29.348 1.00 95.06 271 ASP A O 1
ATOM 2171 N N . PHE A 1 272 ? -3.512 0.995 28.078 1.00 97.81 272 PHE A N 1
ATOM 2172 C CA . PHE A 1 272 ? -3.160 0.246 26.883 1.00 97.81 272 PHE A CA 1
ATOM 2173 C C . PHE A 1 272 ? -2.229 1.037 25.964 1.00 97.81 272 PHE A C 1
ATOM 2175 O O . PHE A 1 272 ? -2.095 2.256 26.055 1.00 97.81 272 PHE A O 1
ATOM 2182 N N . VAL A 1 273 ? -1.637 0.316 25.019 1.00 98.50 273 VAL A N 1
ATOM 2183 C CA . VAL A 1 273 ? -0.968 0.859 23.841 1.00 98.50 273 VAL A CA 1
ATOM 2184 C C . VAL A 1 273 ? -1.653 0.276 22.614 1.00 98.50 273 VAL A C 1
ATOM 2186 O O . VAL A 1 273 ? -1.844 -0.937 22.527 1.00 98.50 273 VAL A O 1
ATOM 2189 N N . ILE A 1 274 ? -2.018 1.123 21.658 1.00 98.62 274 ILE A N 1
ATOM 2190 C CA . ILE A 1 274 ? -2.531 0.692 20.356 1.00 98.62 274 ILE A CA 1
ATOM 2191 C C . ILE A 1 274 ? -1.667 1.262 19.240 1.00 98.62 274 ILE A C 1
ATOM 2193 O O . ILE A 1 274 ? -1.246 2.415 19.301 1.00 98.62 274 ILE A O 1
ATOM 2197 N N . SER A 1 275 ? -1.393 0.459 18.217 1.00 98.50 275 SER A N 1
ATOM 2198 C CA . SER A 1 275 ? -0.608 0.881 17.063 1.00 98.50 275 SER A CA 1
ATOM 2199 C C . SER A 1 275 ? -1.230 0.464 15.735 1.00 98.50 275 SER A C 1
ATOM 2201 O O . SER A 1 275 ? -1.938 -0.541 15.659 1.00 98.50 275 SER A O 1
ATOM 2203 N N . PHE A 1 276 ? -0.965 1.260 14.700 1.00 98.19 276 PHE A N 1
ATOM 2204 C CA . PHE A 1 276 ? -1.485 1.094 13.346 1.00 98.19 276 PHE A CA 1
ATOM 2205 C C . PHE A 1 276 ? -0.318 0.978 12.365 1.00 98.19 276 PHE A C 1
ATOM 2207 O O . PHE A 1 276 ? 0.370 1.959 12.087 1.00 98.19 276 PHE A O 1
ATOM 2214 N N . ASP A 1 277 ? -0.107 -0.219 11.827 1.00 97.50 277 ASP A N 1
ATOM 2215 C CA . ASP A 1 277 ? 0.964 -0.542 10.889 1.00 97.50 277 ASP A CA 1
ATOM 2216 C C . ASP A 1 277 ? 0.376 -0.917 9.523 1.00 97.50 277 ASP A C 1
ATOM 2218 O O . ASP A 1 277 ? -0.210 -1.987 9.356 1.00 97.50 277 ASP A O 1
ATOM 2222 N N . PHE A 1 278 ? 0.488 -0.021 8.545 1.00 96.31 278 PHE A N 1
ATOM 2223 C CA . PHE A 1 278 ? -0.040 -0.226 7.192 1.00 96.31 278 PHE A CA 1
ATOM 2224 C C . PHE A 1 278 ? 0.812 0.496 6.142 1.00 96.31 278 PHE A C 1
ATOM 2226 O O . PHE A 1 278 ? 1.696 1.286 6.478 1.00 96.31 278 PHE A O 1
ATOM 2233 N N . ARG A 1 279 ? 0.585 0.193 4.861 1.00 94.94 279 ARG A N 1
ATOM 2234 C CA . ARG A 1 279 ? 1.200 0.905 3.726 1.00 94.94 279 ARG A CA 1
ATOM 2235 C C . ARG A 1 279 ? 0.259 1.968 3.183 1.00 94.94 279 ARG A C 1
ATOM 2237 O O . ARG A 1 279 ? -0.954 1.787 3.212 1.00 94.94 279 ARG A O 1
ATOM 2244 N N . PHE A 1 280 ? 0.823 3.036 2.634 1.00 94.69 280 PHE A N 1
ATOM 2245 C CA . PHE A 1 280 ? 0.052 3.989 1.845 1.00 94.69 280 PHE A CA 1
ATOM 2246 C C . PHE A 1 280 ? -0.095 3.491 0.410 1.00 94.69 280 PHE A C 1
ATOM 2248 O O . PHE A 1 280 ? 0.823 2.862 -0.118 1.00 94.69 280 PHE A O 1
ATOM 2255 N N . TYR A 1 281 ? -1.230 3.793 -0.216 1.00 94.75 281 TYR A N 1
ATOM 2256 C CA . TYR A 1 281 ? -1.561 3.374 -1.574 1.00 94.75 281 TYR A CA 1
ATOM 2257 C C . TYR A 1 281 ? -1.886 4.577 -2.464 1.00 94.75 281 TYR A C 1
ATOM 2259 O O . TYR A 1 281 ? -2.692 5.434 -2.095 1.00 94.75 281 TYR A O 1
ATOM 2267 N N . TYR A 1 282 ? -1.282 4.617 -3.651 1.00 92.50 282 TYR A N 1
ATOM 2268 C CA . TYR A 1 282 ? -1.342 5.754 -4.576 1.00 92.50 282 TYR A CA 1
ATOM 2269 C C . TYR A 1 282 ? -1.885 5.338 -5.947 1.00 92.50 282 TYR A C 1
ATOM 2271 O O . TYR A 1 282 ? -1.634 4.215 -6.406 1.00 92.50 282 TYR A O 1
ATOM 2279 N N . LEU A 1 283 ? -2.632 6.239 -6.595 1.00 89.12 283 LEU A N 1
ATOM 2280 C CA . LEU A 1 283 ? -3.262 6.006 -7.905 1.00 89.12 283 LEU A CA 1
ATOM 2281 C C . LEU A 1 283 ? -2.348 6.340 -9.094 1.00 89.12 283 LEU A C 1
ATOM 2283 O O . LEU A 1 283 ? -1.578 7.316 -9.035 1.00 89.12 283 LEU A O 1
#

Foldseek 3Di:
DPPPVPPQLPPAKWKWKADPVGDIDICNVLQKHWPDKDWDAWDKDWDWADDPPDDDTDTPDIDTFKTKMKTKMKGFAPAQVCLVVSQVVVCVSLPFPDWIWMAIPVGNQWIAGKHWDDDWDFDDDGRMTIIMTMIIGRDSWTWGPFKLVGHDDDPPDPDQCVVNDDDPDDPADFKDFDQKDKHAASAPFKAALQPFWKKKKKAAWFAFKKKAFPVVRWIKTFHGIDHRGWMWIDTRQFTDIVNHGRCVRMPSTGDMGGHTITMMGIPRGNGMMIGMIGIHIYD